Protein AF-A0AAW7X230-F1 (afdb_monomer_lite)

Foldseek 3Di:
DPDDPLLLLLVVLVVCAPVADDLVRSVVVCPVVVVDDPDPCPPVVNVVVSVVSNPVQWAADDPDPPRGTHGDVVSNVVSVVVVVVVVVVVVVVVVVVVVVVVVVVVVVVVVVVVVVVVCVVPPPPPPDVVNVVVVCVVPPDPDPPPPPPDVVVVVVVVVVVVVVVVVVVVVVVVVVVVVVVVVVVVPPPPPDDDDD

Sequence (196 aa):
MKKSIYIKILEFGEQCGIDGASYDSLIEWLESEEVINDKENVELVVKNRITSIFYECFEKTTGSEHNTRLLKPEYFYRLIEFRELEESRKASSDANRKSNIAILVSVVAIVATLIISFIQLNSSISIQRSQLESIIKSNSPPLVQKVTVENSQIAEIKTAINESAKSVSDQIKSTEVNVVKSLNKSIQPNAKASAD

Structure (mmCIF, N/CA/C/O backbone):
data_AF-A0AAW7X230-F1
#
_entry.id   AF-A0AAW7X230-F1
#
loop_
_atom_site.group_PDB
_atom_site.id
_atom_site.type_symbol
_atom_site.label_atom_id
_atom_site.label_alt_id
_atom_site.label_comp_id
_atom_site.label_asym_id
_atom_site.label_entity_id
_atom_site.label_seq_id
_atom_site.pdbx_PDB_ins_code
_atom_site.Cartn_x
_atom_site.Cartn_y
_atom_site.Cartn_z
_atom_site.occupancy
_atom_site.B_iso_or_equiv
_atom_site.auth_seq_id
_atom_site.auth_comp_id
_atom_site.auth_asym_id
_atom_site.auth_atom_id
_atom_site.pdbx_PDB_model_num
ATOM 1 N N . MET A 1 1 ? -1.470 -9.302 -2.786 1.00 49.03 1 MET A N 1
ATOM 2 C CA . MET A 1 1 ? -2.040 -9.148 -4.144 1.00 49.03 1 MET A CA 1
ATOM 3 C C . MET A 1 1 ? -0.868 -9.258 -5.110 1.00 49.03 1 MET A C 1
ATOM 5 O O . MET A 1 1 ? 0.118 -8.575 -4.871 1.00 49.03 1 MET A O 1
ATOM 9 N N . LYS A 1 2 ? -0.876 -10.159 -6.104 1.00 61.03 2 LYS A N 1
ATOM 10 C CA . LYS A 1 2 ? 0.230 -10.201 -7.081 1.00 61.03 2 LYS A CA 1
ATOM 11 C C . LYS A 1 2 ? 0.158 -8.920 -7.918 1.00 61.03 2 LYS A C 1
ATOM 13 O O . LYS A 1 2 ? -0.885 -8.664 -8.519 1.00 61.03 2 LYS A O 1
ATOM 18 N N . LYS A 1 3 ? 1.212 -8.097 -7.898 1.00 72.75 3 LYS A N 1
ATOM 19 C CA . LYS A 1 3 ? 1.278 -6.880 -8.720 1.00 72.75 3 LYS A CA 1
ATOM 20 C C . LYS A 1 3 ? 1.240 -7.281 -10.194 1.00 72.75 3 LYS A C 1
ATOM 22 O O . LYS A 1 3 ? 1.835 -8.286 -10.577 1.00 72.75 3 LYS A O 1
ATOM 27 N N . SER A 1 4 ? 0.497 -6.536 -11.009 1.00 86.81 4 SER A N 1
ATOM 28 C CA . SER A 1 4 ? 0.446 -6.816 -12.445 1.00 86.81 4 SER A CA 1
ATOM 29 C C . SER A 1 4 ? 1.794 -6.487 -13.094 1.00 86.81 4 SER A C 1
ATOM 31 O O . SER A 1 4 ? 2.481 -5.563 -12.660 1.00 86.81 4 SER A O 1
ATOM 33 N N . ILE A 1 5 ? 2.149 -7.216 -14.156 1.00 88.31 5 ILE A N 1
ATOM 34 C CA . ILE A 1 5 ? 3.381 -6.984 -14.934 1.00 88.31 5 ILE A CA 1
ATOM 35 C C . ILE A 1 5 ? 3.462 -5.526 -15.407 1.00 88.31 5 ILE A C 1
ATOM 37 O O . ILE A 1 5 ? 4.525 -4.924 -15.366 1.00 88.31 5 ILE A O 1
ATOM 41 N N . TYR A 1 6 ? 2.324 -4.931 -15.777 1.00 92.19 6 TYR A N 1
ATOM 42 C CA . TYR A 1 6 ? 2.242 -3.521 -16.157 1.00 92.19 6 TYR A CA 1
ATOM 43 C C . TYR A 1 6 ? 2.764 -2.592 -15.052 1.00 92.19 6 TYR A C 1
ATOM 45 O O . TYR A 1 6 ? 3.640 -1.779 -15.312 1.00 92.19 6 TYR A O 1
ATOM 53 N N . ILE A 1 7 ? 2.295 -2.752 -13.809 1.00 94.19 7 ILE A N 1
ATOM 54 C CA . ILE A 1 7 ? 2.755 -1.923 -12.683 1.00 94.19 7 ILE A CA 1
ATOM 55 C C . ILE A 1 7 ? 4.241 -2.152 -12.399 1.00 94.19 7 ILE A C 1
ATOM 57 O O . ILE A 1 7 ? 4.960 -1.192 -12.154 1.00 94.19 7 ILE A O 1
ATOM 61 N N . LYS A 1 8 ? 4.721 -3.396 -12.500 1.00 93.19 8 LYS A N 1
ATOM 62 C CA . LYS A 1 8 ? 6.145 -3.720 -12.336 1.00 93.19 8 LYS A CA 1
ATOM 63 C C . LYS A 1 8 ? 7.029 -3.014 -13.371 1.00 93.19 8 LYS A C 1
ATOM 65 O O . LYS A 1 8 ? 8.055 -2.458 -13.006 1.00 93.19 8 LYS A O 1
ATOM 70 N N . ILE A 1 9 ? 6.603 -2.961 -14.633 1.00 94.00 9 ILE A N 1
ATOM 71 C CA . ILE A 1 9 ? 7.314 -2.227 -15.693 1.00 94.00 9 ILE A CA 1
ATOM 72 C C . ILE A 1 9 ? 7.383 -0.721 -15.382 1.00 94.00 9 ILE A C 1
ATOM 74 O O . ILE A 1 9 ? 8.402 -0.084 -15.642 1.00 94.00 9 ILE A O 1
ATOM 78 N N . LEU A 1 10 ? 6.321 -0.147 -14.807 1.00 95.19 10 LEU A N 1
ATOM 79 C CA . LEU A 1 10 ? 6.321 1.258 -14.388 1.00 95.19 10 LEU A CA 1
ATOM 80 C C . LEU A 1 10 ? 7.243 1.513 -13.189 1.00 95.19 10 LEU A C 1
ATOM 82 O O . LEU A 1 10 ? 7.959 2.509 -13.186 1.00 95.19 10 LEU A O 1
ATOM 86 N N . GLU A 1 11 ? 7.256 0.611 -12.201 1.00 95.19 11 GLU A N 1
ATOM 87 C CA . GLU A 1 11 ? 8.175 0.674 -11.053 1.00 95.19 11 GLU A CA 1
ATOM 88 C C . GLU A 1 11 ? 9.639 0.635 -11.509 1.00 95.19 11 GLU A C 1
ATOM 90 O O . GLU A 1 11 ? 10.451 1.416 -11.020 1.00 95.19 11 GLU A O 1
ATOM 95 N N . PHE A 1 12 ? 9.967 -0.210 -12.490 1.00 95.12 12 PHE A N 1
ATOM 96 C CA . PHE A 1 12 ? 11.296 -0.228 -13.098 1.00 95.12 12 PHE A CA 1
ATOM 97 C C . PHE A 1 12 ? 11.643 1.108 -13.766 1.00 95.12 12 PHE A C 1
ATOM 99 O O . PHE A 1 12 ? 12.710 1.666 -13.528 1.00 95.12 12 PHE A O 1
ATOM 106 N N . GLY A 1 13 ? 10.721 1.665 -14.559 1.00 93.81 13 GLY A N 1
ATOM 107 C CA . GLY A 1 13 ? 10.932 2.959 -15.210 1.00 93.81 13 GLY A CA 1
ATOM 108 C C . GLY A 1 13 ? 11.167 4.108 -14.227 1.00 93.81 13 GLY A C 1
ATOM 109 O O . GLY A 1 13 ? 11.994 4.975 -14.492 1.00 93.81 13 GLY A O 1
ATOM 110 N N . GLU A 1 14 ? 10.486 4.096 -13.079 1.00 94.75 14 GLU A N 1
ATOM 111 C CA . GLU A 1 14 ? 10.733 5.041 -11.985 1.00 94.75 14 GLU A CA 1
ATOM 112 C C . GLU A 1 14 ? 12.125 4.848 -11.360 1.00 94.75 14 GLU A C 1
ATOM 114 O O . GLU A 1 14 ? 12.811 5.838 -11.114 1.00 94.75 14 GLU A O 1
ATOM 119 N N . GLN A 1 15 ? 12.565 3.602 -11.141 1.00 94.69 15 GLN A N 1
ATOM 120 C CA . GLN A 1 15 ? 13.896 3.303 -10.591 1.00 94.69 15 GLN A CA 1
ATOM 121 C C . GLN A 1 15 ? 15.031 3.779 -11.504 1.00 94.69 15 GLN A C 1
ATOM 123 O O . GLN A 1 15 ? 16.044 4.268 -11.010 1.00 94.69 15 GLN A O 1
ATOM 128 N N . CYS A 1 16 ? 14.856 3.667 -12.823 1.00 91.69 16 CYS A N 1
ATOM 129 C CA . CYS A 1 16 ? 15.830 4.149 -13.804 1.00 91.69 16 CYS A CA 1
ATOM 130 C C . CYS A 1 16 ? 15.883 5.683 -13.906 1.00 91.69 16 CYS A C 1
ATOM 132 O O . CYS A 1 16 ? 16.889 6.236 -14.347 1.00 91.69 16 CYS A O 1
ATOM 134 N N . GLY A 1 17 ? 14.810 6.386 -13.531 1.00 89.31 17 GLY A N 1
ATOM 135 C CA . GLY A 1 17 ? 14.767 7.847 -13.519 1.00 89.31 17 GLY A CA 1
ATOM 136 C C . GLY A 1 17 ? 15.170 8.488 -14.855 1.00 89.31 17 GLY A C 1
ATOM 137 O O . GLY A 1 17 ? 14.612 8.177 -15.907 1.00 89.31 17 GLY A O 1
ATOM 138 N N . ILE A 1 18 ? 16.131 9.417 -14.798 1.00 88.00 18 ILE A N 1
ATOM 139 C CA . ILE A 1 18 ? 16.603 10.218 -15.945 1.00 88.00 18 ILE A CA 1
ATOM 140 C C . ILE A 1 18 ? 17.632 9.453 -16.796 1.00 88.00 18 ILE A C 1
ATOM 142 O O . ILE A 1 18 ? 17.834 9.790 -17.962 1.00 88.00 18 ILE A O 1
ATOM 146 N N . ASP A 1 19 ? 18.249 8.404 -16.252 1.00 88.06 19 ASP A N 1
ATOM 147 C CA . ASP A 1 19 ? 19.224 7.586 -16.985 1.00 88.06 19 ASP A CA 1
ATOM 148 C C . ASP A 1 19 ? 18.534 6.746 -18.075 1.00 88.06 19 ASP A C 1
ATOM 150 O O . ASP A 1 19 ? 19.114 6.418 -19.116 1.00 88.06 19 ASP A O 1
ATOM 154 N N . GLY A 1 20 ? 17.243 6.476 -17.869 1.00 88.69 20 GLY A N 1
ATOM 155 C CA . GLY A 1 20 ? 16.401 5.730 -18.785 1.00 88.69 20 GLY A CA 1
ATOM 156 C C . GLY A 1 20 ? 16.651 4.230 -18.748 1.00 88.69 20 GLY A C 1
ATOM 157 O O . GLY A 1 20 ? 17.524 3.711 -18.061 1.00 88.69 20 GLY A O 1
ATOM 158 N N . ALA A 1 21 ? 15.817 3.520 -19.492 1.00 91.38 21 ALA A N 1
ATOM 159 C CA . ALA A 1 21 ? 15.762 2.073 -19.506 1.00 91.38 21 ALA A CA 1
ATOM 160 C C . ALA A 1 21 ? 15.970 1.539 -20.921 1.00 91.38 21 ALA A C 1
ATOM 162 O O . ALA A 1 21 ? 15.472 2.106 -21.900 1.00 91.38 21 ALA A O 1
ATOM 163 N N . SER A 1 22 ? 16.665 0.410 -21.025 1.00 92.38 22 SER A N 1
ATOM 164 C CA . SER A 1 22 ? 16.637 -0.431 -22.219 1.00 92.38 22 SER A CA 1
ATOM 165 C C . SER A 1 22 ? 15.640 -1.577 -22.018 1.00 92.38 22 SER A C 1
ATOM 167 O O . SER A 1 22 ? 15.289 -1.920 -20.887 1.00 92.38 22 SER A O 1
ATOM 169 N N . TYR A 1 23 ? 15.170 -2.165 -23.119 1.00 91.25 23 TYR A N 1
ATOM 170 C CA . TYR A 1 23 ? 14.295 -3.334 -23.040 1.00 91.25 23 TYR A CA 1
ATOM 171 C C . TYR A 1 23 ? 15.011 -4.523 -22.386 1.00 91.25 23 TYR A C 1
ATOM 173 O O . TYR A 1 23 ? 14.414 -5.216 -21.570 1.00 91.25 23 TYR A O 1
ATOM 181 N N . ASP A 1 24 ? 16.291 -4.719 -22.698 1.00 90.38 24 ASP A N 1
ATOM 182 C CA . ASP A 1 24 ? 17.080 -5.831 -22.166 1.00 90.38 24 ASP A CA 1
ATOM 183 C C . ASP A 1 24 ? 17.262 -5.688 -20.649 1.00 90.38 24 ASP A C 1
ATOM 185 O O . ASP A 1 24 ? 16.984 -6.623 -19.905 1.00 90.38 24 ASP A O 1
ATOM 189 N N . SER A 1 25 ? 17.561 -4.473 -20.174 1.00 92.25 25 SER A N 1
ATOM 190 C CA . SER A 1 25 ? 17.647 -4.171 -18.738 1.00 92.25 25 SER A CA 1
ATOM 191 C C . SER A 1 25 ? 16.322 -4.405 -18.001 1.00 92.25 25 SER A C 1
ATOM 193 O O . SER A 1 25 ? 16.327 -4.833 -16.850 1.00 92.25 25 SER A O 1
ATOM 195 N N . LEU A 1 26 ? 15.177 -4.140 -18.646 1.00 92.44 26 LEU A N 1
ATOM 196 C CA . LEU A 1 26 ? 13.864 -4.451 -18.071 1.00 92.44 26 LEU A CA 1
ATOM 197 C C . LEU A 1 26 ? 13.667 -5.963 -17.920 1.00 92.44 26 LEU A C 1
ATOM 199 O O . LEU A 1 26 ? 13.107 -6.402 -16.917 1.00 92.44 26 LEU A O 1
ATOM 203 N N . ILE A 1 27 ? 14.069 -6.753 -18.916 1.00 91.25 27 ILE A N 1
ATOM 204 C CA . ILE A 1 27 ? 13.928 -8.212 -18.868 1.00 91.25 27 ILE A CA 1
ATOM 205 C C . ILE A 1 27 ? 14.804 -8.797 -17.763 1.00 91.25 27 ILE A C 1
ATOM 207 O O . ILE A 1 27 ? 14.275 -9.521 -16.923 1.00 91.25 27 ILE A O 1
ATOM 211 N N . GLU A 1 28 ? 16.074 -8.396 -17.691 1.00 90.56 28 GLU A N 1
ATOM 212 C CA . GLU A 1 28 ? 16.988 -8.799 -16.613 1.00 90.56 28 GLU A CA 1
ATOM 213 C C . GLU A 1 28 ? 16.410 -8.463 -15.227 1.00 90.56 28 GLU A C 1
ATOM 215 O O . GLU A 1 28 ? 16.418 -9.286 -14.309 1.00 90.56 28 GLU A O 1
ATOM 220 N N . TRP A 1 29 ? 15.833 -7.266 -15.076 1.00 92.44 29 TRP A N 1
ATOM 221 C CA . TRP A 1 29 ? 15.186 -6.863 -13.830 1.00 92.44 29 TRP A CA 1
ATOM 222 C C . TRP A 1 29 ? 13.952 -7.717 -13.502 1.00 92.44 29 TRP A C 1
ATOM 224 O O . TRP A 1 29 ? 13.814 -8.192 -12.374 1.00 92.44 29 TRP A O 1
ATOM 234 N N . LEU A 1 30 ? 13.068 -7.965 -14.475 1.00 90.56 30 LEU A N 1
ATOM 235 C CA . LEU A 1 30 ? 11.868 -8.790 -14.282 1.00 90.56 30 LEU A CA 1
ATOM 236 C C . LEU A 1 30 ? 12.196 -10.253 -13.939 1.00 90.56 30 LEU A C 1
ATOM 238 O O . LEU A 1 30 ? 11.422 -10.887 -13.215 1.00 90.56 30 LEU A O 1
ATOM 242 N N . GLU A 1 31 ? 13.311 -10.779 -14.444 1.00 88.44 31 GLU A N 1
ATOM 243 C CA . GLU A 1 31 ? 13.840 -12.100 -14.091 1.00 88.44 31 GLU A CA 1
ATOM 244 C C . GLU A 1 31 ? 14.367 -12.112 -12.650 1.00 88.44 31 GLU A C 1
ATOM 246 O O . GLU A 1 31 ? 13.992 -12.986 -11.868 1.00 88.44 31 GLU A O 1
ATOM 251 N N . SER A 1 32 ? 15.150 -11.099 -12.254 1.00 89.25 32 SER A N 1
ATOM 252 C CA . SER A 1 32 ? 15.676 -10.984 -10.882 1.00 89.25 32 SER A CA 1
ATOM 253 C C . SER A 1 32 ? 14.595 -10.812 -9.807 1.00 89.25 32 SER A C 1
ATOM 255 O O . SER A 1 32 ? 14.755 -11.281 -8.683 1.00 89.25 32 SER A O 1
ATOM 257 N N . GLU A 1 33 ? 13.472 -10.182 -10.151 1.00 87.62 33 GLU A N 1
ATOM 258 C CA . GLU A 1 33 ? 12.311 -10.012 -9.269 1.00 87.62 33 GLU A CA 1
ATOM 259 C C . GLU A 1 33 ? 11.393 -11.252 -9.242 1.00 87.62 33 GLU A C 1
ATOM 261 O O . GLU A 1 33 ? 10.302 -11.200 -8.666 1.00 87.62 33 GLU A O 1
ATOM 266 N N . GLU A 1 34 ? 11.789 -12.347 -9.906 1.00 84.62 34 GLU A N 1
ATOM 267 C CA . GLU A 1 34 ? 11.004 -13.578 -10.081 1.00 84.62 34 GLU A CA 1
ATOM 268 C C . GLU A 1 34 ? 9.592 -13.315 -10.658 1.00 84.62 34 GLU A C 1
ATOM 270 O O . GLU A 1 34 ? 8.645 -14.085 -10.460 1.00 84.62 34 GLU A O 1
ATOM 275 N N . VAL A 1 35 ? 9.416 -12.199 -11.383 1.00 81.62 35 VAL A N 1
ATOM 276 C CA . VAL A 1 35 ? 8.140 -11.836 -12.028 1.00 81.62 35 VAL A CA 1
ATOM 277 C C . VAL A 1 35 ? 7.921 -12.710 -13.255 1.00 81.62 35 VAL A C 1
ATOM 279 O O . VAL A 1 35 ? 6.792 -13.119 -13.546 1.00 81.62 35 VAL A O 1
ATOM 282 N N . ILE A 1 36 ? 9.011 -13.005 -13.958 1.00 79.25 36 ILE A N 1
ATOM 283 C CA . ILE A 1 36 ? 9.067 -13.940 -15.070 1.00 79.25 36 ILE A CA 1
ATOM 284 C C . ILE A 1 36 ? 9.928 -15.110 -14.600 1.00 79.25 36 ILE A C 1
ATOM 286 O O . ILE A 1 36 ? 11.084 -14.925 -14.245 1.00 79.25 36 ILE A O 1
ATOM 290 N N . ASN A 1 37 ? 9.353 -16.312 -14.551 1.00 68.31 37 ASN A N 1
ATOM 291 C CA . ASN A 1 37 ? 10.121 -17.510 -14.223 1.00 68.31 37 ASN A CA 1
ATOM 292 C C . ASN A 1 37 ? 10.848 -18.002 -15.472 1.00 68.31 37 ASN A C 1
ATOM 294 O O . ASN A 1 37 ? 10.211 -18.153 -16.518 1.00 68.31 37 ASN A O 1
ATOM 298 N N . ASP A 1 38 ? 12.136 -18.298 -15.302 1.00 56.56 38 ASP A N 1
ATOM 299 C CA . ASP A 1 38 ? 13.102 -18.804 -16.280 1.00 56.56 38 ASP A CA 1
ATOM 300 C C . ASP A 1 38 ? 12.723 -20.202 -16.799 1.00 56.56 38 ASP A C 1
ATOM 302 O O . ASP A 1 38 ? 13.330 -21.236 -16.521 1.00 56.56 38 ASP A O 1
ATOM 306 N N . LYS A 1 39 ? 11.600 -20.264 -17.507 1.00 54.84 39 LYS A N 1
ATOM 307 C CA . LYS A 1 39 ? 11.312 -21.348 -18.425 1.00 54.84 39 LYS A CA 1
ATOM 308 C C . LYS A 1 39 ? 11.637 -20.791 -19.79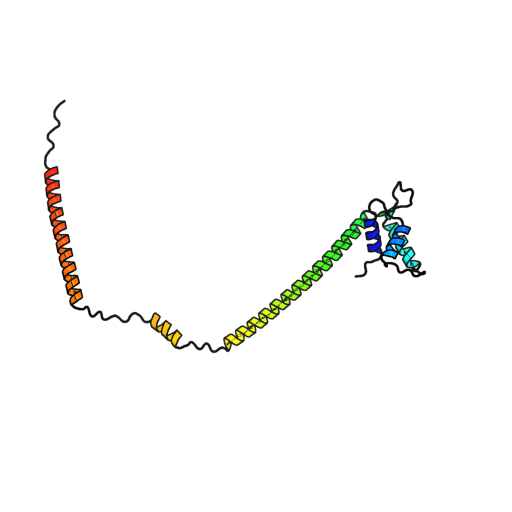0 1.00 54.84 39 LYS A C 1
ATOM 310 O O . LYS A 1 39 ? 11.051 -19.792 -20.189 1.00 54.84 39 LYS A O 1
ATOM 315 N N . GLU A 1 40 ? 12.457 -21.522 -20.530 1.00 54.22 40 GLU A N 1
ATOM 316 C CA . GLU A 1 40 ? 12.710 -21.456 -21.981 1.00 54.22 40 GLU A CA 1
ATOM 317 C C . GLU A 1 40 ? 11.467 -21.160 -22.863 1.00 54.22 40 GLU A C 1
ATOM 319 O O . GLU A 1 40 ? 11.588 -20.857 -24.044 1.00 54.22 40 GLU A O 1
ATOM 324 N N . ASN A 1 41 ? 10.262 -21.208 -22.284 1.00 53.31 41 ASN A N 1
ATOM 325 C CA . ASN A 1 41 ? 8.995 -20.733 -22.814 1.00 53.31 41 ASN A CA 1
ATOM 326 C C . ASN A 1 41 ? 8.379 -19.627 -21.933 1.00 53.31 41 ASN A C 1
ATOM 328 O O . ASN A 1 41 ? 7.275 -19.801 -21.404 1.00 53.31 41 ASN A O 1
ATOM 332 N N . VAL A 1 42 ? 9.021 -18.461 -21.802 1.00 61.44 42 VAL A N 1
ATOM 333 C CA . VAL A 1 42 ? 8.236 -17.230 -21.629 1.00 61.44 42 VAL A CA 1
ATOM 334 C C . VAL A 1 42 ? 7.416 -17.137 -22.902 1.00 61.44 42 VAL A C 1
ATOM 336 O O . VAL A 1 42 ? 7.935 -16.770 -23.955 1.00 61.44 42 VAL A O 1
ATOM 339 N N . GLU A 1 43 ? 6.177 -17.622 -22.815 1.00 67.62 43 GLU A N 1
ATOM 340 C CA . GLU A 1 43 ? 5.257 -17.777 -23.932 1.00 67.62 43 GLU A CA 1
ATOM 341 C C . GLU A 1 43 ? 5.366 -16.533 -24.816 1.00 67.62 43 GLU A C 1
ATOM 343 O O . GLU A 1 43 ? 5.330 -15.413 -24.302 1.00 67.62 43 GLU A O 1
ATOM 348 N N . LEU A 1 44 ? 5.557 -16.708 -26.127 1.00 76.38 44 LEU A N 1
ATOM 349 C CA . LEU A 1 44 ? 5.781 -15.609 -27.078 1.00 76.38 44 LEU A CA 1
ATOM 350 C C . LEU A 1 44 ? 4.786 -14.448 -26.865 1.00 76.38 44 LEU A C 1
ATOM 352 O O . LEU A 1 44 ? 5.127 -13.280 -27.020 1.00 76.38 44 LEU A O 1
ATOM 356 N N . VAL A 1 45 ? 3.571 -14.783 -26.426 1.00 74.88 45 VAL A N 1
ATOM 357 C CA . VAL A 1 45 ? 2.505 -13.871 -26.000 1.00 74.88 45 VAL A CA 1
ATOM 358 C C . VAL A 1 45 ? 2.921 -12.940 -24.851 1.00 74.88 45 VAL A C 1
ATOM 360 O O . VAL A 1 4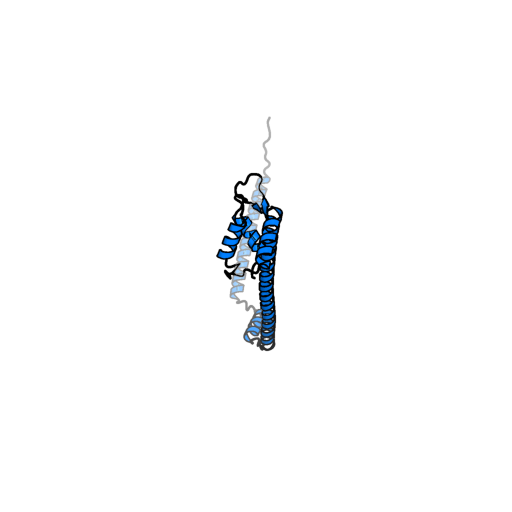5 ? 2.688 -11.735 -24.932 1.00 74.88 45 VAL A O 1
ATOM 363 N N . VAL A 1 46 ? 3.537 -13.459 -23.786 1.00 81.56 46 VAL A N 1
ATOM 364 C CA . VAL A 1 46 ? 4.013 -12.680 -22.631 1.00 81.56 46 VAL A CA 1
ATOM 365 C C . VAL A 1 46 ? 5.154 -11.761 -23.043 1.00 81.56 46 VAL A C 1
ATOM 367 O O . VAL A 1 46 ? 5.115 -10.575 -22.716 1.00 81.56 46 VAL A O 1
ATOM 370 N N . LYS A 1 47 ? 6.116 -12.267 -23.825 1.00 82.88 47 LYS A N 1
ATOM 371 C CA . LYS A 1 47 ? 7.223 -11.456 -24.346 1.00 82.88 47 LYS A CA 1
ATOM 372 C C . LYS A 1 47 ? 6.699 -10.311 -25.213 1.00 82.88 47 LYS A C 1
ATOM 374 O O . LYS A 1 47 ? 6.980 -9.156 -24.915 1.00 82.88 47 LYS A O 1
ATOM 379 N N . ASN A 1 48 ? 5.834 -10.608 -26.185 1.00 86.38 48 ASN A N 1
ATOM 380 C CA . ASN A 1 48 ? 5.200 -9.599 -27.038 1.00 86.38 48 ASN A CA 1
ATOM 381 C C . ASN A 1 48 ? 4.411 -8.567 -26.226 1.00 86.38 48 ASN A C 1
ATOM 383 O O . ASN A 1 48 ? 4.435 -7.378 -26.541 1.00 86.38 48 ASN A O 1
ATOM 387 N N . ARG A 1 49 ? 3.730 -9.000 -25.161 1.00 88.31 49 ARG A N 1
ATOM 388 C CA . ARG A 1 49 ? 2.995 -8.100 -24.273 1.00 88.31 49 ARG A CA 1
ATOM 389 C C . ARG A 1 49 ? 3.929 -7.169 -23.502 1.00 88.31 49 ARG A C 1
ATOM 391 O O . ARG A 1 49 ? 3.650 -5.977 -23.446 1.00 88.31 49 ARG A O 1
ATOM 398 N N . ILE A 1 50 ? 5.023 -7.679 -22.936 1.00 91.19 50 ILE A N 1
ATOM 399 C CA . ILE A 1 50 ? 6.024 -6.858 -22.236 1.00 91.19 50 ILE A CA 1
ATOM 400 C C . ILE A 1 50 ? 6.670 -5.877 -23.212 1.00 91.19 50 ILE A C 1
ATOM 402 O O . ILE A 1 50 ? 6.746 -4.691 -22.911 1.00 91.19 50 ILE A O 1
ATOM 406 N N . THR A 1 51 ? 7.056 -6.344 -24.403 1.00 91.44 51 THR A N 1
ATOM 407 C CA . THR A 1 51 ? 7.602 -5.502 -25.475 1.00 91.44 51 THR A CA 1
ATOM 408 C C . THR A 1 51 ? 6.640 -4.378 -25.853 1.00 91.44 51 THR A C 1
ATOM 410 O O . THR A 1 51 ? 7.039 -3.216 -25.904 1.00 91.44 51 THR A O 1
ATOM 413 N N . SER A 1 52 ? 5.362 -4.701 -26.070 1.00 92.38 52 SER A N 1
ATOM 414 C CA . SER A 1 52 ? 4.332 -3.712 -26.394 1.00 92.38 52 SER A CA 1
ATOM 415 C C . SER A 1 52 ? 4.183 -2.677 -25.282 1.00 92.38 52 SER A C 1
ATOM 417 O O . SER A 1 52 ? 4.222 -1.485 -25.565 1.00 92.38 52 SER A O 1
ATOM 419 N N . ILE A 1 53 ? 4.057 -3.118 -24.026 1.00 92.75 53 ILE A N 1
ATOM 420 C CA . ILE A 1 53 ? 3.905 -2.218 -22.875 1.00 92.75 53 ILE A CA 1
ATOM 421 C C . ILE A 1 53 ? 5.145 -1.333 -22.725 1.00 92.75 53 ILE A C 1
ATOM 423 O O . ILE A 1 53 ? 5.017 -0.133 -22.517 1.00 92.75 53 ILE A O 1
ATOM 427 N N . PHE A 1 54 ? 6.347 -1.892 -22.867 1.00 93.88 54 PHE A N 1
ATOM 428 C CA . PHE A 1 54 ? 7.583 -1.122 -22.774 1.00 93.88 54 PHE A CA 1
ATOM 429 C C . PHE A 1 54 ? 7.629 -0.008 -23.825 1.00 93.88 54 PHE A C 1
ATOM 431 O O . PHE A 1 54 ? 7.837 1.153 -23.491 1.00 93.88 54 PHE A O 1
ATOM 438 N N . TYR A 1 55 ? 7.371 -0.312 -25.095 1.00 92.94 55 TYR A N 1
ATOM 439 C CA . TYR A 1 55 ? 7.406 0.723 -26.131 1.00 92.94 55 TYR A CA 1
ATOM 440 C C . TYR A 1 55 ? 6.229 1.702 -26.076 1.00 92.94 55 TYR A C 1
ATOM 442 O O . TYR A 1 55 ? 6.339 2.818 -26.584 1.00 92.94 55 TYR A O 1
ATOM 450 N N . GLU A 1 56 ? 5.124 1.318 -25.444 1.00 93.75 56 GLU A N 1
ATOM 451 C CA . GLU A 1 56 ? 4.002 2.210 -25.172 1.00 93.75 56 GLU A CA 1
ATOM 452 C C . GLU A 1 56 ? 4.334 3.206 -24.046 1.00 93.75 56 GLU A C 1
ATOM 454 O O . GLU A 1 56 ? 4.110 4.413 -24.202 1.00 93.75 56 GLU A O 1
ATOM 459 N N . CYS A 1 57 ? 4.909 2.710 -22.946 1.00 93.38 57 CYS A N 1
ATOM 460 C CA . CYS A 1 57 ? 5.216 3.474 -21.737 1.00 93.38 57 CYS A CA 1
ATOM 461 C C . CYS A 1 57 ? 6.487 4.325 -21.854 1.00 93.38 57 CYS A C 1
ATOM 463 O O . CYS A 1 57 ? 6.579 5.361 -21.197 1.00 93.38 57 CYS A O 1
ATOM 465 N N . PHE A 1 58 ? 7.463 3.904 -22.665 1.00 93.69 58 PHE A N 1
ATOM 466 C CA . PHE A 1 58 ? 8.777 4.540 -22.738 1.00 93.69 58 PHE A CA 1
ATOM 467 C C . PHE A 1 58 ? 9.017 5.246 -24.078 1.00 93.69 58 PHE A C 1
ATOM 469 O O . PHE A 1 58 ? 8.888 4.668 -25.163 1.00 93.69 58 PHE A O 1
ATOM 476 N N . GLU A 1 59 ? 9.430 6.507 -24.008 1.00 91.69 59 GLU A N 1
ATOM 477 C CA . GLU A 1 59 ? 9.740 7.346 -25.159 1.00 91.69 59 GLU A CA 1
ATOM 478 C C . GLU A 1 59 ? 11.242 7.401 -25.433 1.00 91.69 59 GLU A C 1
ATOM 480 O O . GLU A 1 59 ? 12.073 7.401 -24.524 1.00 91.69 59 GLU A O 1
ATOM 485 N N . LYS A 1 60 ? 11.604 7.422 -26.717 1.00 87.94 60 LYS A N 1
ATOM 486 C CA . LYS A 1 60 ? 13.003 7.516 -27.126 1.00 87.94 60 LYS A CA 1
ATOM 487 C C . LYS A 1 60 ? 13.517 8.924 -26.844 1.00 87.94 60 LYS A C 1
ATOM 489 O O . LYS A 1 60 ? 12.932 9.895 -27.310 1.00 87.94 60 LYS A O 1
ATOM 494 N N . THR A 1 61 ? 14.639 9.031 -26.146 1.00 80.31 61 THR A N 1
ATOM 495 C CA . THR A 1 61 ? 15.289 10.322 -25.923 1.00 80.31 61 THR A CA 1
ATOM 496 C C . THR A 1 61 ? 16.053 10.773 -27.158 1.00 80.31 61 THR A C 1
ATOM 498 O O . THR A 1 61 ? 16.830 10.025 -27.759 1.00 80.31 61 THR A O 1
ATOM 501 N N . THR A 1 62 ? 15.847 12.028 -27.549 1.00 67.12 62 THR A N 1
ATOM 502 C CA . THR A 1 62 ? 16.680 12.711 -28.541 1.00 67.12 62 THR A CA 1
ATOM 503 C C . THR A 1 62 ? 18.074 12.916 -27.955 1.00 67.12 62 THR A C 1
ATOM 505 O O . THR A 1 62 ? 18.274 13.820 -27.152 1.00 67.12 62 THR A O 1
ATOM 508 N N . GLY A 1 63 ? 19.022 12.051 -28.326 1.00 64.56 63 GLY A N 1
ATOM 509 C CA . GLY A 1 63 ? 20.430 12.150 -27.916 1.00 64.56 63 GLY A CA 1
ATOM 510 C C . GLY A 1 63 ? 21.028 10.890 -27.285 1.00 64.56 63 GLY A C 1
ATOM 511 O O . GLY A 1 63 ? 22.222 10.876 -27.020 1.00 64.56 63 GLY A O 1
ATOM 512 N N . SER A 1 64 ? 20.246 9.829 -27.061 1.00 61.88 64 SER A N 1
ATOM 513 C CA . SER A 1 64 ? 20.790 8.561 -26.559 1.00 61.88 64 SER A CA 1
ATOM 514 C C . SER A 1 64 ? 21.466 7.755 -27.675 1.00 61.88 64 SER A C 1
ATOM 516 O O . SER A 1 64 ? 20.809 7.327 -28.628 1.00 61.88 64 SER A O 1
ATOM 518 N N . GLU A 1 65 ? 22.771 7.504 -27.529 1.00 59.81 65 GLU A N 1
ATOM 519 C CA . GLU A 1 65 ? 23.541 6.578 -28.378 1.00 59.81 65 GLU A CA 1
ATOM 520 C C . GLU A 1 65 ? 23.185 5.098 -28.114 1.00 59.81 65 GLU A C 1
ATOM 522 O O . GLU A 1 65 ? 23.418 4.244 -28.967 1.00 59.81 65 GLU A O 1
ATOM 527 N N . HIS A 1 66 ? 22.552 4.785 -26.975 1.00 64.12 66 HIS A N 1
ATOM 528 C CA . HIS A 1 66 ? 22.398 3.416 -26.457 1.00 64.12 66 HIS A CA 1
ATOM 529 C C . HIS A 1 66 ? 20.970 2.847 -26.502 1.00 64.12 66 HIS A C 1
ATOM 531 O O . HIS A 1 66 ? 20.661 1.896 -25.790 1.00 64.12 66 HIS A O 1
ATOM 537 N N . ASN A 1 67 ? 20.080 3.385 -27.345 1.00 76.56 67 ASN A N 1
ATOM 538 C CA . ASN A 1 67 ? 18.680 2.927 -27.445 1.00 76.56 67 ASN A CA 1
ATOM 539 C C . ASN A 1 67 ? 17.932 2.948 -26.090 1.00 76.56 67 ASN A C 1
ATOM 541 O O . ASN A 1 67 ? 16.959 2.215 -25.898 1.00 76.56 67 ASN A O 1
ATOM 545 N N . THR A 1 68 ? 18.377 3.794 -25.156 1.00 85.56 68 THR A N 1
ATOM 546 C CA . THR A 1 68 ? 17.685 4.028 -23.888 1.00 85.56 68 THR A CA 1
ATOM 547 C C . THR A 1 68 ? 16.446 4.882 -24.112 1.00 85.56 68 THR A C 1
ATOM 549 O O . THR A 1 68 ? 16.381 5.738 -25.001 1.00 85.56 68 THR A O 1
ATOM 552 N N . ARG A 1 69 ? 15.419 4.601 -23.315 1.00 91.50 69 ARG A N 1
ATOM 553 C CA . ARG A 1 69 ? 14.120 5.260 -23.376 1.00 91.50 69 ARG A CA 1
ATOM 554 C C . ARG A 1 69 ? 13.721 5.728 -21.989 1.00 91.50 69 ARG A C 1
ATOM 556 O O . ARG A 1 69 ? 13.969 5.028 -21.011 1.00 91.50 69 ARG A O 1
ATOM 563 N N . LEU A 1 70 ? 13.095 6.893 -21.904 1.00 92.62 70 LEU A N 1
ATOM 564 C CA . LEU A 1 70 ? 12.586 7.419 -20.641 1.00 92.62 70 LEU A CA 1
ATOM 565 C C . LEU A 1 70 ? 11.136 7.031 -20.451 1.00 92.62 70 LEU A C 1
ATOM 567 O O . LEU A 1 70 ? 10.365 6.986 -21.409 1.00 92.62 70 LEU A O 1
ATOM 571 N N . LEU A 1 71 ? 10.768 6.774 -19.201 1.00 94.19 71 LEU A N 1
ATOM 572 C CA . LEU A 1 71 ? 9.373 6.602 -18.844 1.00 94.19 71 LEU A CA 1
ATOM 573 C C . LEU A 1 71 ? 8.631 7.908 -19.137 1.00 94.19 71 LEU A C 1
ATOM 575 O O . LEU A 1 71 ? 9.027 8.978 -18.673 1.00 94.19 71 LEU A O 1
ATOM 579 N N . LYS A 1 72 ? 7.550 7.824 -19.908 1.00 94.50 72 LYS A N 1
ATOM 580 C CA . LYS A 1 72 ? 6.734 8.998 -20.207 1.00 94.50 72 LYS A CA 1
ATOM 581 C C . LYS A 1 72 ? 6.050 9.521 -18.931 1.00 94.50 72 LYS A C 1
ATOM 583 O O . LYS A 1 72 ? 5.576 8.706 -18.127 1.00 94.50 72 LYS A O 1
ATOM 588 N N . PRO A 1 73 ? 5.922 10.848 -18.751 1.00 93.38 73 PRO A N 1
ATOM 589 C CA . PRO A 1 73 ? 5.315 11.432 -17.553 1.00 93.38 73 PRO A CA 1
ATOM 590 C C . PRO A 1 73 ? 3.896 10.928 -17.256 1.00 93.38 73 PRO A C 1
ATOM 592 O O . PRO A 1 73 ? 3.545 10.719 -16.098 1.00 93.38 73 PRO A O 1
ATOM 595 N N . GLU A 1 74 ? 3.077 10.664 -18.278 1.00 94.88 74 GLU A N 1
ATOM 596 C CA . GLU A 1 74 ? 1.705 10.167 -18.102 1.00 94.88 74 GLU A CA 1
ATOM 597 C C . GLU A 1 74 ? 1.679 8.824 -17.366 1.00 94.88 74 GLU A C 1
ATOM 599 O O . GLU A 1 74 ? 0.801 8.563 -16.542 1.00 94.88 74 GLU A O 1
ATOM 604 N N . TYR A 1 75 ? 2.660 7.967 -17.640 1.00 94.44 75 TYR A N 1
ATOM 605 C CA . TYR A 1 75 ? 2.770 6.654 -17.020 1.00 94.44 75 TYR A CA 1
ATOM 606 C C . TYR A 1 75 ? 3.345 6.724 -15.608 1.00 94.44 75 TYR A C 1
ATOM 608 O O . TYR A 1 75 ? 2.974 5.911 -14.762 1.00 94.44 75 TYR A O 1
ATOM 616 N N . PHE A 1 76 ? 4.169 7.731 -15.325 1.00 93.56 76 PHE A N 1
ATOM 617 C CA . PHE A 1 76 ? 4.576 8.053 -13.963 1.00 93.56 76 PHE A CA 1
ATOM 618 C C . PHE A 1 76 ? 3.371 8.480 -13.107 1.00 93.56 76 PHE A C 1
ATOM 620 O O . PHE A 1 76 ? 3.164 7.941 -12.020 1.00 93.56 76 PHE A O 1
ATOM 627 N N . TYR A 1 77 ? 2.495 9.349 -13.624 1.00 95.50 77 TYR A N 1
ATOM 628 C CA . TYR A 1 77 ? 1.258 9.712 -12.921 1.00 95.50 77 TYR A CA 1
ATOM 629 C C . TYR A 1 77 ? 0.311 8.523 -12.725 1.00 95.50 77 TYR A C 1
ATOM 631 O O . TYR A 1 77 ? -0.258 8.373 -11.647 1.00 95.50 77 TYR A O 1
ATOM 639 N N . ARG A 1 78 ? 0.193 7.621 -13.711 1.00 93.94 78 ARG A N 1
ATOM 640 C CA . ARG A 1 78 ? -0.578 6.374 -13.544 1.00 93.94 78 ARG A CA 1
ATOM 641 C C . ARG A 1 78 ? -0.023 5.477 -12.435 1.00 93.94 78 ARG A C 1
ATOM 643 O O . ARG A 1 78 ? -0.797 4.804 -11.755 1.00 93.94 78 ARG A O 1
ATOM 650 N N . LEU A 1 79 ? 1.299 5.431 -12.255 1.00 94.50 79 LEU A N 1
ATOM 651 C CA . LEU A 1 79 ? 1.915 4.681 -11.158 1.00 94.50 79 LEU A CA 1
ATOM 652 C C . LEU A 1 79 ? 1.552 5.292 -9.798 1.00 94.50 79 LEU A C 1
ATOM 654 O O . LEU A 1 79 ? 1.229 4.551 -8.868 1.00 94.50 79 LEU A O 1
ATOM 658 N N . ILE A 1 80 ? 1.564 6.623 -9.693 1.00 95.25 80 ILE A N 1
ATOM 659 C CA . ILE A 1 80 ? 1.138 7.339 -8.482 1.00 95.25 80 ILE A CA 1
ATOM 660 C C . ILE A 1 80 ? -0.334 7.047 -8.182 1.00 95.25 80 ILE A C 1
ATOM 662 O O . ILE A 1 80 ? -0.643 6.600 -7.082 1.00 95.25 80 ILE A O 1
ATOM 666 N N . GLU A 1 81 ? -1.221 7.196 -9.167 1.00 94.69 81 GLU A N 1
ATOM 667 C CA . GLU A 1 81 ? -2.654 6.914 -9.012 1.00 94.69 81 GLU A CA 1
ATOM 668 C C . GLU A 1 81 ? -2.897 5.475 -8.532 1.00 94.69 81 GLU A C 1
ATOM 670 O O . GLU A 1 81 ? -3.694 5.225 -7.626 1.00 94.69 81 GLU A O 1
ATOM 675 N N . PHE A 1 82 ? -2.164 4.503 -9.087 1.00 94.00 82 PHE A N 1
ATOM 676 C CA . PHE A 1 82 ? -2.247 3.120 -8.628 1.00 94.00 82 PHE A CA 1
ATOM 677 C C . PHE A 1 82 ? -1.862 2.973 -7.146 1.00 94.00 82 PHE A C 1
ATOM 679 O O . PHE A 1 82 ? -2.560 2.276 -6.404 1.00 94.00 82 PHE A O 1
ATOM 686 N N . ARG A 1 83 ? -0.778 3.626 -6.704 1.00 93.88 83 ARG A N 1
ATOM 687 C CA . ARG A 1 83 ? -0.330 3.604 -5.301 1.00 93.88 83 ARG A CA 1
ATOM 688 C C . ARG A 1 83 ? -1.345 4.268 -4.375 1.00 93.88 83 ARG A C 1
ATOM 690 O O . ARG A 1 83 ? -1.662 3.701 -3.333 1.00 93.88 83 ARG A O 1
ATOM 697 N N . GLU A 1 84 ? -1.913 5.400 -4.780 1.00 94.25 84 GLU A N 1
ATOM 698 C CA . GLU A 1 84 ? -2.965 6.096 -4.029 1.00 94.25 84 GLU A CA 1
ATOM 699 C C . GLU A 1 84 ? -4.226 5.236 -3.882 1.00 94.25 84 GLU A C 1
ATOM 701 O O . GLU A 1 84 ? -4.829 5.173 -2.807 1.00 94.25 84 GLU A O 1
ATOM 706 N N . LEU A 1 85 ? -4.619 4.516 -4.937 1.00 92.75 85 LEU A N 1
ATOM 707 C CA . LEU A 1 85 ? -5.741 3.580 -4.887 1.00 92.75 85 LEU A CA 1
ATOM 708 C C . LEU A 1 85 ? -5.452 2.380 -3.976 1.00 92.75 85 LEU A C 1
ATOM 710 O O . LEU A 1 85 ? -6.344 1.932 -3.250 1.00 92.75 85 LEU A O 1
ATOM 714 N N . GLU A 1 86 ? -4.233 1.840 -4.004 1.00 92.94 86 GLU A N 1
ATOM 715 C CA . GLU A 1 86 ? -3.822 0.748 -3.116 1.00 92.94 86 GLU A CA 1
ATOM 716 C C . GLU A 1 86 ? -3.827 1.195 -1.648 1.00 92.94 86 GLU A C 1
ATOM 718 O O . GLU A 1 86 ? -4.390 0.505 -0.790 1.00 92.94 86 GLU A O 1
ATOM 723 N N . GLU A 1 87 ? -3.291 2.381 -1.366 1.00 93.50 87 GLU A N 1
ATOM 724 C CA . GLU A 1 87 ? -3.309 2.983 -0.036 1.00 93.50 87 GLU A CA 1
ATOM 725 C C . GLU A 1 87 ? -4.739 3.260 0.436 1.00 93.50 87 GLU A C 1
ATOM 727 O O . GLU A 1 87 ? -5.111 2.864 1.542 1.00 93.50 87 GLU A O 1
ATOM 732 N N . SER A 1 88 ? -5.584 3.827 -0.425 1.00 92.75 88 SER A N 1
ATOM 733 C CA . SER A 1 88 ? -6.994 4.091 -0.122 1.00 92.75 88 SER A CA 1
ATOM 734 C C . SER A 1 88 ? -7.762 2.809 0.201 1.00 92.75 88 SER A C 1
ATOM 736 O O . SER A 1 88 ? -8.553 2.767 1.146 1.00 92.75 88 SER A O 1
ATOM 738 N N . ARG A 1 89 ? -7.508 1.720 -0.537 1.00 92.06 89 ARG A N 1
ATOM 739 C CA . ARG A 1 89 ? -8.104 0.404 -0.252 1.00 92.06 89 ARG A CA 1
ATOM 740 C C . ARG A 1 89 ? -7.641 -0.148 1.088 1.00 92.06 89 ARG A C 1
ATOM 742 O O . ARG A 1 89 ? -8.461 -0.674 1.841 1.00 92.06 89 ARG A O 1
ATOM 749 N N . LYS A 1 90 ? -6.351 -0.023 1.402 1.00 93.56 90 LYS A N 1
ATOM 750 C CA . LYS A 1 90 ? -5.801 -0.459 2.689 1.00 93.56 90 LYS A CA 1
ATOM 751 C C . LYS A 1 90 ? -6.389 0.354 3.842 1.00 93.56 90 LYS A C 1
ATOM 753 O O . LYS A 1 90 ? -6.876 -0.234 4.804 1.00 93.56 90 LYS A O 1
ATOM 758 N N . ALA A 1 91 ? -6.435 1.677 3.707 1.00 92.56 91 ALA A N 1
ATOM 759 C CA . ALA A 1 91 ? -7.040 2.576 4.681 1.00 92.56 91 ALA A CA 1
ATOM 760 C C . ALA A 1 91 ? -8.528 2.262 4.895 1.00 92.56 91 ALA A C 1
ATOM 762 O O . ALA A 1 91 ? -8.987 2.191 6.034 1.00 92.56 91 ALA A O 1
ATOM 763 N N . SER A 1 92 ? -9.272 1.992 3.818 1.00 92.56 92 SER A N 1
ATOM 764 C CA . SER A 1 92 ? -10.676 1.572 3.887 1.00 92.56 92 SER A CA 1
ATOM 765 C C . SER A 1 92 ? -10.843 0.227 4.606 1.00 92.56 92 SER A C 1
ATOM 767 O O . SER A 1 92 ? -11.689 0.096 5.491 1.00 92.56 92 SER A O 1
ATOM 769 N N . SER A 1 93 ? -9.999 -0.762 4.299 1.00 93.06 93 SER A N 1
ATOM 770 C CA . SER A 1 93 ? -9.997 -2.058 4.987 1.00 93.06 93 SER A CA 1
ATOM 771 C C . SER A 1 93 ? -9.704 -1.913 6.485 1.00 93.06 93 SER A C 1
ATOM 773 O O . SER A 1 93 ? -10.389 -2.513 7.318 1.00 93.06 93 SER A O 1
ATOM 775 N N . ASP A 1 94 ? -8.719 -1.092 6.849 1.00 93.81 94 ASP A N 1
ATOM 776 C CA . ASP A 1 94 ? -8.371 -0.831 8.246 1.00 93.81 94 ASP A CA 1
ATOM 777 C C . ASP A 1 94 ? -9.484 -0.074 8.980 1.00 93.81 94 ASP A C 1
ATOM 779 O O . ASP A 1 94 ? -9.796 -0.391 10.132 1.00 93.81 94 ASP A O 1
ATOM 783 N N . ALA A 1 95 ? -10.132 0.885 8.315 1.00 93.38 95 ALA A N 1
ATOM 784 C CA . ALA A 1 95 ? -11.293 1.587 8.849 1.00 93.38 95 ALA A CA 1
ATOM 785 C C . ALA A 1 95 ? -12.464 0.626 9.101 1.00 93.38 95 ALA A C 1
ATOM 787 O O . ALA A 1 95 ? -13.047 0.651 10.186 1.00 93.38 95 ALA A O 1
ATOM 788 N N . ASN A 1 96 ? -12.751 -0.282 8.165 1.00 93.81 96 ASN A N 1
ATOM 789 C CA . ASN A 1 96 ? -13.777 -1.312 8.337 1.00 93.81 96 ASN A CA 1
ATOM 790 C C . ASN A 1 96 ? -13.464 -2.234 9.518 1.00 93.81 96 ASN A C 1
ATOM 792 O O . ASN A 1 96 ? -14.341 -2.532 10.327 1.00 93.81 96 ASN A O 1
ATOM 796 N N . ARG A 1 97 ? -12.201 -2.644 9.681 1.00 93.56 97 ARG A N 1
ATOM 797 C CA . ARG A 1 97 ? -11.785 -3.453 10.832 1.00 93.56 97 ARG A CA 1
ATOM 798 C C . ARG A 1 97 ? -12.005 -2.713 12.153 1.00 93.56 97 ARG A C 1
ATOM 800 O O . ARG A 1 97 ? -12.542 -3.298 13.091 1.00 93.56 97 ARG A O 1
ATOM 807 N N . LYS A 1 98 ? -11.613 -1.438 12.231 1.00 94.56 98 LYS A N 1
ATOM 808 C CA . LYS A 1 98 ? -11.827 -0.601 13.424 1.00 94.56 98 LYS A CA 1
ATOM 809 C C . LYS A 1 98 ? -13.316 -0.411 13.718 1.00 94.56 98 LYS A C 1
ATOM 811 O O . LYS A 1 98 ? -13.718 -0.532 14.871 1.00 94.56 98 LYS A O 1
ATOM 816 N N . SER A 1 99 ? -14.123 -0.182 12.685 1.00 94.25 99 SER A N 1
ATOM 817 C CA . SER A 1 99 ? -15.579 -0.067 12.800 1.00 94.25 99 SER A CA 1
ATOM 818 C C . SER A 1 99 ? -16.202 -1.347 13.361 1.00 94.25 99 SER A C 1
ATOM 820 O O . SER A 1 99 ? -16.929 -1.293 14.349 1.00 94.25 99 SER A O 1
ATOM 822 N N . ASN A 1 100 ? -15.827 -2.516 12.836 1.00 94.38 100 ASN A N 1
ATOM 823 C CA . ASN A 1 100 ? -16.326 -3.801 13.329 1.00 94.38 100 ASN A CA 1
ATOM 824 C C . ASN A 1 100 ? -15.976 -4.047 14.804 1.00 94.38 100 ASN A C 1
ATOM 826 O O . ASN A 1 100 ? -16.806 -4.551 15.558 1.00 94.38 100 ASN A O 1
ATOM 830 N N . ILE A 1 101 ? -14.768 -3.669 15.235 1.00 96.00 101 ILE A N 1
ATOM 831 C CA . ILE A 1 101 ? -14.370 -3.762 16.648 1.00 96.00 101 ILE A CA 1
ATOM 832 C C . ILE A 1 101 ? -15.234 -2.835 17.508 1.00 96.00 101 ILE A C 1
ATOM 834 O O . ILE A 1 101 ? -15.724 -3.260 18.551 1.00 96.00 101 ILE A O 1
ATOM 838 N N . ALA A 1 102 ? -15.453 -1.594 17.070 1.00 95.88 102 ALA A N 1
ATOM 839 C CA . ALA A 1 102 ? -16.295 -0.648 17.793 1.00 95.88 102 ALA A CA 1
ATOM 840 C C . ALA A 1 102 ? -17.736 -1.166 17.934 1.00 95.88 102 ALA A C 1
ATOM 842 O O . ALA A 1 102 ? -18.278 -1.156 19.036 1.00 95.88 102 ALA A O 1
ATOM 843 N N . ILE A 1 103 ? -18.313 -1.705 16.853 1.00 94.81 103 ILE A N 1
ATOM 844 C CA . ILE A 1 103 ? -19.640 -2.335 16.867 1.00 94.81 103 ILE A CA 1
ATOM 845 C C . ILE A 1 103 ? -19.682 -3.477 17.890 1.00 94.81 103 ILE A C 1
ATOM 847 O O . ILE A 1 103 ? -20.605 -3.542 18.701 1.00 94.81 103 ILE A O 1
ATOM 851 N N . LEU A 1 104 ? -18.671 -4.352 17.903 1.00 96.50 104 LEU A N 1
ATOM 852 C CA . LEU A 1 104 ? -18.602 -5.466 18.849 1.00 96.50 104 LEU A CA 1
ATOM 853 C C . LEU A 1 104 ? -18.540 -4.981 20.306 1.00 96.50 104 LEU A C 1
ATOM 855 O O . LEU A 1 104 ? -19.258 -5.504 21.156 1.00 96.50 104 LEU 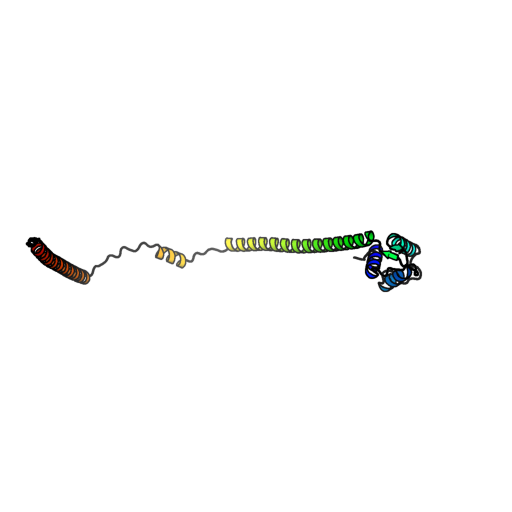A O 1
ATOM 859 N N . VAL A 1 105 ? -17.744 -3.947 20.590 1.00 96.62 105 VAL A N 1
ATOM 860 C CA . VAL A 1 105 ? -17.674 -3.329 21.923 1.00 96.62 105 VAL A CA 1
ATOM 861 C C . VAL A 1 105 ? -19.028 -2.744 22.332 1.00 96.62 105 VAL A C 1
ATOM 863 O O . VAL A 1 105 ? -19.466 -2.960 23.462 1.00 96.62 105 VAL A O 1
ATOM 866 N N . SER A 1 106 ? -19.729 -2.059 21.424 1.00 95.31 106 SER A N 1
ATOM 867 C CA . SER A 1 106 ? -21.064 -1.514 21.696 1.00 95.31 106 SER A CA 1
ATOM 868 C C . SER A 1 106 ? -22.085 -2.604 22.020 1.00 95.31 106 SER A C 1
ATOM 870 O O . SER A 1 106 ? -22.843 -2.464 22.978 1.00 95.31 106 SER A O 1
ATOM 872 N N . VAL A 1 107 ? -22.084 -3.712 21.273 1.00 96.38 107 VAL A N 1
ATOM 873 C CA . VAL A 1 107 ? -22.979 -4.848 21.541 1.00 96.38 107 VAL A CA 1
ATOM 874 C C . VAL A 1 107 ? -22.695 -5.452 22.918 1.00 96.38 107 VAL A C 1
ATOM 876 O O . VAL A 1 107 ? -23.623 -5.672 23.694 1.00 96.38 107 VAL A O 1
ATOM 879 N N . VAL A 1 108 ? -21.421 -5.666 23.259 1.00 96.81 108 VAL A N 1
ATOM 880 C CA . VAL A 1 108 ? -21.027 -6.199 24.573 1.00 96.81 108 VAL A CA 1
ATOM 881 C C . VAL A 1 108 ? -21.457 -5.265 25.706 1.00 96.81 108 VAL A C 1
ATOM 883 O O . VAL A 1 108 ? -21.971 -5.739 26.719 1.00 96.81 108 VAL A O 1
ATOM 886 N N . ALA A 1 109 ? -21.305 -3.949 25.534 1.00 97.00 109 ALA A N 1
ATOM 887 C CA . ALA A 1 109 ? -21.730 -2.968 26.527 1.00 97.00 109 ALA A CA 1
ATOM 888 C C . ALA A 1 109 ? -23.240 -3.046 26.800 1.00 97.00 109 ALA A C 1
ATOM 890 O O . ALA A 1 109 ? -23.643 -3.102 27.960 1.00 97.00 109 ALA A O 1
ATOM 891 N N . ILE A 1 110 ? -24.067 -3.134 25.751 1.00 96.44 110 ILE A N 1
ATOM 892 C CA . ILE A 1 110 ? -25.527 -3.267 25.887 1.00 96.44 110 ILE A CA 1
ATOM 893 C C . ILE A 1 110 ? -25.885 -4.531 26.677 1.00 96.44 110 ILE A C 1
ATOM 895 O O . ILE A 1 110 ? -26.682 -4.471 27.614 1.00 96.44 110 ILE A O 1
ATOM 899 N N . VAL A 1 111 ? -25.274 -5.671 26.339 1.00 96.56 111 VAL A N 1
ATOM 900 C CA . VAL A 1 111 ? -25.520 -6.941 27.041 1.00 96.56 111 VAL A CA 1
ATOM 901 C C . VAL A 1 111 ? -25.121 -6.841 28.515 1.00 96.56 111 VAL A C 1
ATOM 903 O O . VAL A 1 111 ? -25.886 -7.256 29.386 1.00 96.56 111 VAL A O 1
ATOM 906 N N . ALA A 1 112 ? -23.965 -6.247 28.817 1.00 95.69 112 ALA A N 1
ATOM 907 C CA . ALA A 1 112 ? -23.514 -6.052 30.192 1.00 95.69 112 ALA A CA 1
ATOM 908 C C . ALA A 1 112 ? -24.478 -5.164 30.996 1.00 95.69 112 ALA A C 1
ATOM 910 O O . ALA A 1 112 ? -24.821 -5.502 32.130 1.00 95.69 112 ALA A O 1
ATOM 911 N N . THR A 1 113 ? -24.968 -4.066 30.408 1.00 96.25 113 THR A N 1
ATOM 912 C CA . THR A 1 113 ? -25.961 -3.194 31.050 1.00 96.25 113 THR A CA 1
ATOM 913 C C . THR A 1 113 ? -27.247 -3.950 31.367 1.00 96.25 113 THR A C 1
ATOM 915 O O . THR A 1 113 ? -27.738 -3.848 32.488 1.00 96.25 113 THR A O 1
ATOM 918 N N . LEU A 1 114 ? -27.757 -4.763 30.436 1.00 94.94 114 LEU A N 1
ATOM 919 C CA . LEU A 1 114 ? -28.957 -5.574 30.667 1.00 94.94 114 LEU A CA 1
ATOM 920 C C . LEU A 1 114 ? -28.776 -6.556 31.832 1.00 94.94 114 LEU A C 1
ATOM 922 O O . LEU A 1 114 ? -29.664 -6.675 32.676 1.00 94.94 114 LEU A O 1
ATOM 926 N N . ILE A 1 115 ? -27.620 -7.222 31.912 1.00 94.62 115 ILE A N 1
ATOM 927 C CA . ILE A 1 115 ? -27.305 -8.148 33.009 1.00 94.62 115 ILE A CA 1
ATOM 928 C C . ILE A 1 115 ? -27.269 -7.405 34.349 1.00 94.62 115 ILE A C 1
ATOM 930 O O . ILE A 1 115 ? -27.889 -7.852 35.314 1.00 94.62 115 ILE A O 1
ATOM 934 N N . ILE A 1 116 ? -26.583 -6.260 34.418 1.00 93.94 116 ILE A N 1
ATOM 935 C CA . ILE A 1 116 ? -26.496 -5.455 35.646 1.00 93.94 116 ILE A CA 1
ATOM 936 C C . ILE A 1 116 ? -27.885 -4.976 36.071 1.00 93.94 116 ILE A C 1
ATOM 938 O O . ILE A 1 116 ? -28.240 -5.114 37.241 1.00 93.94 116 ILE A O 1
ATOM 942 N N . SER A 1 117 ? -28.690 -4.464 35.138 1.00 93.00 117 SER A N 1
ATOM 943 C CA . SER A 1 117 ? -30.065 -4.051 35.419 1.00 93.00 117 SER A CA 1
ATOM 944 C C . SER A 1 117 ? -30.908 -5.211 35.946 1.00 93.00 117 SER A C 1
ATOM 946 O O . SER A 1 117 ? -31.642 -5.034 36.914 1.00 93.00 117 SER A O 1
ATOM 948 N N . PHE A 1 118 ? -30.774 -6.413 35.381 1.00 93.38 118 PHE A N 1
ATOM 949 C CA . PHE A 1 118 ? -31.487 -7.592 35.871 1.00 93.38 118 PHE A CA 1
ATOM 950 C C . PHE A 1 118 ? -31.062 -7.988 37.293 1.00 93.38 118 PHE A C 1
ATOM 952 O O . PHE A 1 118 ? -31.913 -8.292 38.131 1.00 93.38 118 PHE A O 1
ATOM 959 N N . ILE A 1 119 ? -29.759 -7.946 37.594 1.00 91.12 119 ILE A N 1
ATOM 960 C CA . ILE A 1 119 ? -29.243 -8.198 38.947 1.00 91.12 119 ILE A CA 1
ATOM 961 C C . ILE A 1 119 ? -29.773 -7.146 39.924 1.00 91.12 119 ILE A C 1
ATOM 963 O O . ILE A 1 119 ? -30.212 -7.509 41.009 1.00 91.12 119 ILE A O 1
ATOM 967 N N . GLN A 1 120 ? -29.783 -5.866 39.547 1.00 87.06 120 GLN A N 1
ATOM 968 C CA . GLN A 1 120 ? -30.304 -4.790 40.394 1.00 87.06 120 GLN A CA 1
ATOM 969 C C . GLN A 1 120 ? -31.800 -4.949 40.679 1.00 87.06 120 GLN A C 1
ATOM 971 O O . GLN A 1 120 ? -32.215 -4.793 41.824 1.00 87.06 120 GLN A O 1
ATOM 976 N N . LEU A 1 121 ? -32.598 -5.311 39.671 1.00 85.69 121 LEU A N 1
ATOM 977 C CA . LEU A 1 121 ? -34.038 -5.531 39.831 1.00 85.69 121 LEU A CA 1
ATOM 978 C C . LEU A 1 121 ? -34.355 -6.721 40.747 1.00 85.69 121 LEU A C 1
ATOM 980 O O . LEU A 1 121 ? -35.311 -6.658 41.513 1.00 85.69 121 LEU A O 1
ATOM 984 N N . ASN A 1 122 ? -33.552 -7.787 40.688 1.00 82.25 122 ASN A N 1
ATOM 985 C CA . ASN A 1 122 ? -33.724 -8.962 41.549 1.00 82.25 122 ASN A CA 1
ATOM 986 C C . ASN A 1 122 ? -33.006 -8.845 42.895 1.00 82.25 122 ASN A C 1
ATOM 988 O O . ASN A 1 122 ? -33.274 -9.627 43.810 1.00 82.25 122 ASN A O 1
ATOM 992 N N . SER A 1 123 ? -32.085 -7.893 43.040 1.00 76.94 123 SER A N 1
ATOM 993 C CA . SER A 1 123 ? -31.469 -7.620 44.326 1.00 76.94 123 SER A CA 1
ATOM 994 C C . SER A 1 123 ? -32.520 -7.000 45.235 1.00 76.94 123 SER A C 1
ATOM 996 O O . SER A 1 123 ? -33.039 -5.914 44.983 1.00 76.94 123 SER A O 1
ATOM 998 N N . SER A 1 124 ? -32.865 -7.714 46.304 1.00 64.38 124 SER A N 1
ATOM 999 C CA . SER A 1 124 ? -33.723 -7.162 47.340 1.00 64.38 124 SER A CA 1
ATOM 1000 C C . SER A 1 124 ? -32.995 -5.974 47.959 1.00 64.38 124 SER A C 1
ATOM 1002 O O . SER A 1 124 ? -32.027 -6.158 48.701 1.00 64.38 124 SER A O 1
ATOM 1004 N N . ILE A 1 125 ? -33.461 -4.757 47.669 1.00 60.94 125 ILE A N 1
ATOM 1005 C CA . ILE A 1 125 ? -33.063 -3.544 48.384 1.00 60.94 125 ILE A CA 1
ATOM 1006 C C . ILE A 1 125 ? -33.636 -3.672 49.798 1.00 60.94 125 ILE A C 1
ATOM 1008 O O . ILE A 1 125 ? -34.701 -3.162 50.135 1.00 60.94 125 ILE A O 1
ATOM 1012 N N . SER A 1 126 ? -32.943 -4.441 50.631 1.00 58.31 126 SER A N 1
ATOM 1013 C CA . SER A 1 126 ? -33.194 -4.500 52.059 1.00 58.31 126 SER A CA 1
ATOM 1014 C C . SER A 1 126 ? -32.611 -3.229 52.652 1.00 58.31 126 SER A C 1
ATOM 1016 O O . SER A 1 126 ? -31.440 -3.200 53.033 1.00 58.31 126 SER A O 1
ATOM 1018 N N . ILE A 1 127 ? -33.424 -2.174 52.726 1.00 60.38 127 ILE A N 1
ATOM 1019 C CA . ILE A 1 127 ? -33.104 -1.011 53.555 1.00 60.38 127 ILE A CA 1
ATOM 1020 C C . ILE A 1 127 ? -32.917 -1.545 54.974 1.00 60.38 127 ILE A C 1
ATOM 1022 O O . ILE A 1 127 ? -33.869 -1.998 55.614 1.00 60.38 127 ILE A O 1
ATOM 1026 N N . GLN A 1 128 ? -31.673 -1.559 55.452 1.00 66.69 128 GLN A N 1
ATOM 1027 C CA . GLN A 1 128 ? -31.405 -1.976 56.819 1.00 66.69 128 GLN A CA 1
ATOM 1028 C C . GLN A 1 128 ? -32.135 -1.009 57.751 1.00 66.69 128 GLN A C 1
ATOM 1030 O O . GLN A 1 128 ? -32.038 0.208 57.591 1.00 66.69 128 GLN A O 1
ATOM 1035 N N . ARG A 1 129 ? -32.859 -1.537 58.748 1.00 66.56 129 ARG A N 1
ATOM 1036 C CA . ARG A 1 129 ? -33.591 -0.708 59.724 1.00 66.56 129 ARG A CA 1
ATOM 1037 C C . ARG A 1 129 ? -32.705 0.359 60.378 1.00 66.56 129 ARG A C 1
ATOM 1039 O O . ARG A 1 129 ? -33.204 1.432 60.682 1.00 66.56 129 ARG A O 1
ATOM 1046 N N . SER A 1 130 ? -31.403 0.105 60.513 1.00 69.31 130 SER A N 1
ATOM 1047 C CA . SER A 1 130 ? -30.405 1.060 61.011 1.00 69.31 130 SER A CA 1
ATOM 1048 C C . SER A 1 130 ? -30.263 2.324 60.147 1.00 69.31 130 SER A C 1
ATOM 1050 O O . SER A 1 130 ? -30.066 3.409 60.688 1.00 69.31 130 SER A O 1
ATOM 1052 N N . GLN A 1 131 ? -30.393 2.213 58.820 1.00 69.31 131 GLN A N 1
ATOM 1053 C CA . GLN A 1 131 ? -30.382 3.355 57.894 1.00 69.31 131 GLN A CA 1
ATOM 1054 C C . GLN A 1 131 ? -31.700 4.135 57.943 1.00 69.31 131 GLN A C 1
ATOM 1056 O O . GLN A 1 131 ? -31.722 5.345 57.745 1.00 69.31 131 GLN A O 1
ATOM 1061 N N . LEU A 1 132 ? -32.805 3.447 58.240 1.00 69.75 132 LEU A N 1
ATOM 1062 C CA . LEU A 1 132 ? -34.094 4.090 58.473 1.00 69.75 132 LEU A CA 1
ATOM 1063 C C . LEU A 1 132 ? -34.087 4.854 59.809 1.00 69.75 132 LEU A C 1
ATOM 1065 O O . LEU A 1 132 ? -34.542 5.991 59.880 1.00 69.75 132 LEU A O 1
ATOM 1069 N N . GLU A 1 133 ? -33.520 4.256 60.860 1.00 73.06 133 GLU A N 1
ATOM 1070 C CA . GLU A 1 133 ? -33.399 4.867 62.187 1.00 73.06 133 GLU A CA 1
ATOM 1071 C C . GLU A 1 133 ? -32.503 6.106 62.199 1.00 73.06 133 GLU A C 1
ATOM 1073 O O . GLU A 1 133 ? -32.807 7.052 62.924 1.00 73.06 133 GLU A O 1
ATOM 1078 N N . SER A 1 134 ? -31.429 6.147 61.405 1.00 70.50 134 SER A N 1
ATOM 1079 C CA . SER A 1 134 ? -30.568 7.332 61.317 1.00 70.50 134 SER A CA 1
ATOM 1080 C C . SER A 1 134 ? -31.276 8.513 60.646 1.00 70.50 134 SER A C 1
ATOM 1082 O O . SER A 1 134 ? -31.155 9.635 61.134 1.00 70.50 134 SER A O 1
ATOM 1084 N N . ILE A 1 135 ? -32.084 8.259 59.611 1.00 69.50 135 ILE A N 1
ATOM 1085 C CA . ILE A 1 135 ? -32.903 9.28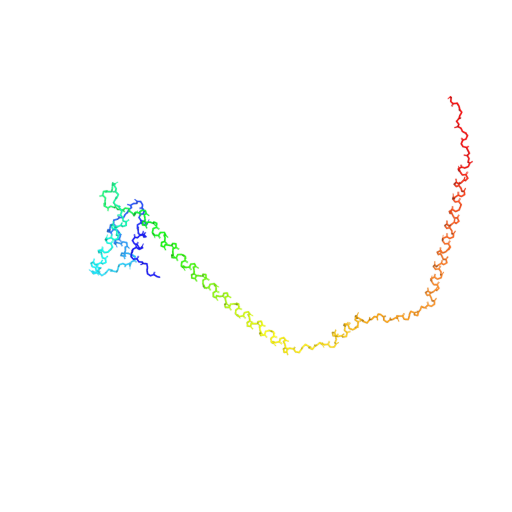0 58.935 1.00 69.50 135 ILE A CA 1
ATOM 1086 C C . ILE A 1 135 ? -34.052 9.757 59.838 1.00 69.50 135 ILE A C 1
ATOM 1088 O O . ILE A 1 135 ? -34.356 10.950 59.889 1.00 69.50 135 ILE A O 1
ATOM 1092 N N . ILE A 1 136 ? -34.683 8.846 60.585 1.00 72.44 136 ILE A N 1
ATOM 1093 C CA . ILE A 1 136 ? -35.745 9.187 61.543 1.00 72.44 136 ILE A CA 1
ATOM 1094 C C . ILE A 1 136 ? -35.174 9.975 62.729 1.00 72.44 136 ILE A C 1
ATOM 1096 O O . ILE A 1 136 ? -35.778 10.966 63.138 1.00 72.44 136 ILE A O 1
ATOM 1100 N N . LYS A 1 137 ? -33.991 9.615 63.247 1.00 68.56 137 LYS A N 1
ATOM 1101 C CA . LYS A 1 137 ? -33.300 10.394 64.290 1.00 68.56 137 LYS A CA 1
ATOM 1102 C C . LYS A 1 137 ? -32.873 11.775 63.800 1.00 68.56 137 LYS A C 1
ATOM 1104 O O . LYS A 1 137 ? -32.978 12.723 64.569 1.00 68.56 137 LYS A O 1
ATOM 1109 N N . SER A 1 138 ? -32.428 11.914 62.549 1.00 65.25 138 SER A N 1
ATOM 1110 C CA . SER A 1 138 ? -32.030 13.218 62.002 1.00 65.25 138 SER A CA 1
ATOM 1111 C C . SER A 1 138 ? -33.211 14.131 61.657 1.00 65.25 138 SER A C 1
ATOM 1113 O O . SER A 1 138 ? -33.035 15.342 61.630 1.00 65.25 138 SER A O 1
ATOM 1115 N N . ASN A 1 139 ? -34.399 13.570 61.397 1.00 58.75 139 ASN A N 1
ATOM 1116 C CA . ASN A 1 139 ? -35.633 14.324 61.122 1.00 58.75 139 ASN A CA 1
ATOM 1117 C C . ASN A 1 139 ? -36.598 14.404 62.313 1.00 58.75 139 ASN A C 1
ATOM 1119 O O . ASN A 1 139 ? -37.685 14.964 62.183 1.00 58.75 139 ASN A O 1
ATOM 1123 N N . SER A 1 140 ? -36.227 13.864 63.475 1.00 57.84 140 SER A N 1
ATOM 1124 C CA . SER A 1 140 ? -36.961 14.130 64.710 1.00 57.84 140 SER A CA 1
ATOM 1125 C C . SER A 1 140 ? -36.834 15.629 65.018 1.00 57.84 140 SER A C 1
ATOM 1127 O O . SER A 1 140 ? -35.711 16.080 65.261 1.00 57.84 140 SER A O 1
ATOM 1129 N N . PRO A 1 141 ? -37.924 16.426 65.003 1.00 55.88 141 PRO A N 1
ATOM 1130 C CA . PRO A 1 141 ? -37.852 17.797 65.497 1.00 55.88 141 PRO A CA 1
ATOM 1131 C C . PRO A 1 141 ? -37.313 17.742 66.930 1.00 55.88 141 PRO A C 1
ATOM 1133 O O . PRO A 1 141 ? -37.665 16.798 67.650 1.00 55.88 141 PRO A O 1
ATOM 1136 N N . PRO A 1 142 ? -36.444 18.680 67.354 1.00 52.19 142 PRO A N 1
ATOM 1137 C CA . PRO A 1 142 ? -35.903 18.638 68.699 1.00 52.19 142 PRO A CA 1
ATOM 1138 C C . PRO A 1 142 ? -37.083 18.575 69.662 1.00 52.19 142 PRO A C 1
ATOM 1140 O O . PRO A 1 142 ? -37.925 19.476 69.682 1.00 52.19 142 PRO A O 1
ATOM 1143 N N . LEU A 1 143 ? -37.168 17.465 70.405 1.00 49.09 143 LEU A N 1
ATOM 1144 C CA . LEU A 1 143 ? -38.036 17.348 71.566 1.00 49.09 143 LEU A CA 1
ATOM 1145 C C . LEU A 1 143 ? -37.835 18.638 72.334 1.00 49.09 143 LEU A C 1
ATOM 1147 O O . LEU A 1 143 ? -36.700 18.928 72.712 1.00 49.09 143 LEU A O 1
ATOM 1151 N N . VAL A 1 144 ? -38.911 19.419 72.469 1.00 48.50 144 VAL A N 1
ATOM 1152 C CA . VAL A 1 144 ? -38.962 20.629 73.282 1.00 48.50 144 VAL A CA 1
ATOM 1153 C C . VAL A 1 144 ? -38.261 20.277 74.583 1.00 48.50 144 VAL A C 1
ATOM 1155 O O . VAL A 1 144 ? -38.814 19.557 75.417 1.00 48.50 144 VAL A O 1
ATOM 1158 N N . GLN A 1 145 ? -36.998 20.693 74.704 1.00 44.47 145 GLN A N 1
ATOM 1159 C CA . GLN A 1 145 ? -36.255 20.547 75.932 1.00 44.47 145 GLN A CA 1
ATOM 1160 C C . GLN A 1 145 ? -37.074 21.361 76.908 1.00 44.47 145 GLN A C 1
ATOM 1162 O O . GLN A 1 145 ? -37.170 22.582 76.803 1.00 44.47 145 GLN A O 1
ATOM 1167 N N . LYS A 1 146 ? -37.748 20.660 77.814 1.00 45.00 146 LYS A N 1
ATOM 1168 C CA . LYS A 1 146 ? -38.277 21.255 79.021 1.00 45.00 146 LYS A CA 1
ATOM 1169 C C . LYS A 1 146 ? -37.034 21.765 79.741 1.00 45.00 146 LYS A C 1
ATOM 1171 O O . LYS A 1 146 ? -36.351 20.998 80.412 1.00 45.00 146 LYS A O 1
ATOM 1176 N N . VAL A 1 147 ? -36.664 23.014 79.462 1.00 47.03 147 VAL A N 1
ATOM 1177 C CA . VAL A 1 147 ? -35.551 23.692 80.111 1.00 47.03 147 VAL A CA 1
ATOM 1178 C C . VAL A 1 147 ? -35.977 23.817 81.562 1.00 47.03 147 VAL A C 1
ATOM 1180 O O . VAL A 1 147 ? -36.733 24.711 81.939 1.00 47.03 147 VAL A O 1
ATOM 1183 N N . THR A 1 148 ? -35.568 22.852 82.375 1.00 48.28 148 THR A N 1
ATOM 1184 C CA . THR A 1 148 ? -35.557 22.997 83.823 1.00 48.28 148 THR A CA 1
ATOM 1185 C C . THR A 1 148 ? -34.463 24.017 84.091 1.00 48.28 148 THR A C 1
ATOM 1187 O O . THR A 1 148 ? -33.295 23.665 84.208 1.00 48.28 148 THR A O 1
ATOM 1190 N N . VAL A 1 149 ? -34.824 25.301 84.037 1.00 50.41 149 VAL A N 1
ATOM 1191 C CA . VAL A 1 149 ? -33.915 26.387 84.390 1.00 50.41 149 VAL A CA 1
ATOM 1192 C C . VAL A 1 149 ? -33.605 26.194 85.869 1.00 50.41 149 VAL A C 1
ATOM 1194 O O . VAL A 1 149 ? -34.472 26.393 86.722 1.00 50.41 149 VAL A O 1
ATOM 1197 N N . GLU A 1 150 ? -32.400 25.724 86.179 1.00 54.97 150 GLU A N 1
ATOM 1198 C CA . GLU A 1 150 ? -31.935 25.666 87.557 1.00 54.97 150 GLU A CA 1
ATOM 1199 C C . GLU A 1 150 ? -31.923 27.091 88.122 1.00 54.97 150 GLU A C 1
ATOM 1201 O O . GLU A 1 150 ? -31.452 28.036 87.485 1.00 54.97 150 GLU A O 1
ATOM 1206 N N . ASN A 1 151 ? -32.459 27.262 89.334 1.00 57.28 151 ASN A N 1
ATOM 1207 C CA . ASN A 1 151 ? -32.582 28.564 89.998 1.00 57.28 151 ASN A CA 1
ATOM 1208 C C . ASN A 1 151 ? -31.239 29.318 90.134 1.00 57.28 151 ASN A C 1
ATOM 1210 O O . ASN A 1 151 ? -31.243 30.536 90.311 1.00 57.28 151 ASN A O 1
ATOM 1214 N N . SER A 1 152 ? -30.103 28.622 90.016 1.00 56.84 152 SER A N 1
ATOM 1215 C CA . SER A 1 152 ? -28.752 29.193 89.959 1.00 56.84 152 SER A CA 1
ATOM 1216 C C . SER A 1 152 ? -28.530 30.073 88.722 1.00 56.84 152 SER A C 1
ATOM 1218 O O . SER A 1 152 ? -28.002 31.174 88.850 1.00 56.84 152 SER A O 1
ATOM 1220 N N . GLN A 1 153 ? -29.019 29.662 87.548 1.00 55.81 153 GLN A N 1
ATOM 1221 C CA . GLN A 1 153 ? -28.876 30.424 86.302 1.00 55.81 153 GLN A CA 1
ATOM 1222 C C . GLN A 1 153 ? -29.751 31.683 86.305 1.00 55.81 153 GLN A C 1
ATOM 1224 O O . GLN A 1 153 ? -29.353 32.730 85.803 1.00 55.81 153 GLN A O 1
ATOM 1229 N N . ILE A 1 154 ? -30.930 31.624 86.937 1.00 62.69 154 ILE A N 1
ATOM 1230 C CA . ILE A 1 154 ? -31.782 32.810 87.127 1.00 62.69 154 ILE A CA 1
ATOM 1231 C C . ILE A 1 154 ? -31.122 33.801 88.093 1.00 62.69 154 ILE A C 1
ATOM 1233 O O . ILE A 1 154 ? -31.252 35.011 87.905 1.00 62.69 154 ILE A O 1
ATOM 1237 N N . ALA A 1 155 ? -30.414 33.314 89.116 1.00 65.81 155 ALA A N 1
ATOM 1238 C CA . ALA A 1 155 ? -29.670 34.172 90.032 1.00 65.81 155 ALA A CA 1
ATOM 1239 C C . ALA A 1 155 ? -28.511 34.885 89.316 1.00 65.81 155 ALA A C 1
ATOM 1241 O O . ALA A 1 155 ? -28.403 36.103 89.451 1.00 65.81 155 ALA A O 1
ATOM 1242 N N . GLU A 1 156 ? -27.739 34.171 88.489 1.00 68.31 156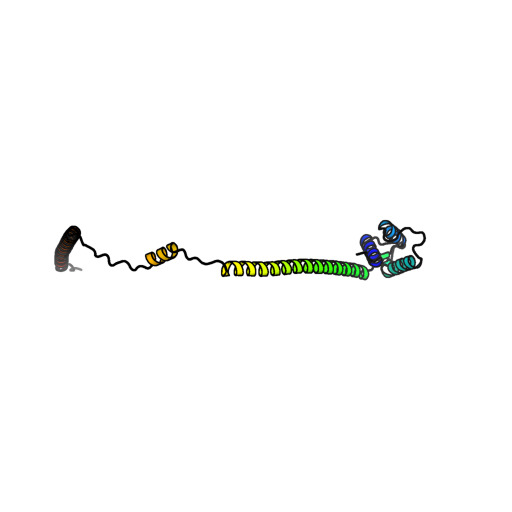 GLU A N 1
ATOM 1243 C CA . GLU A 1 156 ? -26.663 34.756 87.673 1.00 68.31 156 GLU A CA 1
ATOM 1244 C C . GLU A 1 156 ? -27.179 35.768 86.646 1.00 68.31 156 GLU A C 1
ATOM 1246 O O . GLU A 1 156 ? -26.610 36.851 86.491 1.00 68.31 156 GLU A O 1
ATOM 1251 N N . ILE A 1 157 ? -28.299 35.471 85.980 1.00 71.69 157 ILE A N 1
ATOM 1252 C CA . ILE A 1 157 ? -28.922 36.411 85.040 1.00 71.69 157 ILE A CA 1
ATOM 1253 C C . ILE A 1 157 ? -29.433 37.653 85.783 1.00 71.69 157 ILE A C 1
ATOM 1255 O O . ILE A 1 157 ? -29.267 38.769 85.295 1.00 71.69 157 ILE A O 1
ATOM 1259 N N . LYS A 1 158 ? -30.006 37.508 86.985 1.00 72.75 158 LYS A N 1
ATOM 1260 C CA . LYS A 1 158 ? -30.436 38.659 87.799 1.00 72.75 158 LYS A CA 1
ATOM 1261 C C . LYS A 1 158 ? -29.262 39.522 88.254 1.00 72.75 158 LYS A C 1
ATOM 1263 O O . LYS A 1 158 ? -29.388 40.745 88.235 1.00 72.75 158 LYS A O 1
ATOM 1268 N N . THR A 1 159 ? -28.137 38.926 88.647 1.00 76.06 159 THR A N 1
ATOM 1269 C CA . THR A 1 159 ? -26.935 39.695 88.995 1.00 76.06 159 THR A CA 1
ATOM 1270 C C . THR A 1 159 ? -26.357 40.396 87.771 1.00 76.06 159 THR A C 1
ATOM 1272 O O . THR A 1 159 ? -26.108 41.595 87.848 1.00 76.06 159 THR A O 1
ATOM 1275 N N . ALA A 1 160 ? -26.273 39.719 86.622 1.00 74.19 160 ALA A N 1
ATOM 1276 C CA . ALA A 1 160 ? -25.790 40.316 85.377 1.00 74.19 160 ALA A CA 1
ATOM 1277 C C . ALA A 1 160 ? -26.685 41.474 84.894 1.00 74.19 160 ALA A C 1
ATOM 1279 O O . ALA A 1 160 ? -26.185 42.516 84.469 1.00 74.19 160 ALA A O 1
ATOM 1280 N N . ILE A 1 161 ? -28.012 41.341 85.011 1.00 79.94 161 ILE A N 1
ATOM 1281 C CA . ILE A 1 161 ? -28.958 42.419 84.686 1.00 79.94 161 ILE A CA 1
ATOM 1282 C C . ILE A 1 161 ? -28.798 43.597 85.652 1.00 79.94 161 ILE A C 1
ATOM 1284 O O . ILE A 1 161 ? -28.783 44.742 85.206 1.00 79.94 161 ILE A O 1
ATOM 1288 N N . ASN A 1 162 ? -28.645 43.351 86.956 1.00 81.56 162 ASN A N 1
ATOM 1289 C CA . ASN A 1 162 ? -28.462 44.428 87.933 1.00 81.56 162 ASN A CA 1
ATOM 1290 C C . ASN A 1 162 ? -27.124 45.158 87.755 1.00 81.56 162 ASN A C 1
ATOM 1292 O O . ASN A 1 162 ? -27.075 46.382 87.877 1.00 81.56 162 ASN A O 1
ATOM 1296 N N . GLU A 1 163 ? -26.049 44.440 87.432 1.00 81.38 163 GLU A N 1
ATOM 1297 C CA . GLU A 1 163 ? -24.751 45.042 87.113 1.00 81.38 163 GLU A CA 1
ATOM 1298 C C . GLU A 1 163 ? -24.813 45.861 85.821 1.00 81.38 163 GLU A C 1
ATOM 1300 O O . GLU A 1 163 ? -24.307 46.984 85.780 1.00 81.38 163 GLU A O 1
ATOM 1305 N N . SER A 1 164 ? -25.511 45.358 84.799 1.00 76.38 164 SER A N 1
ATOM 13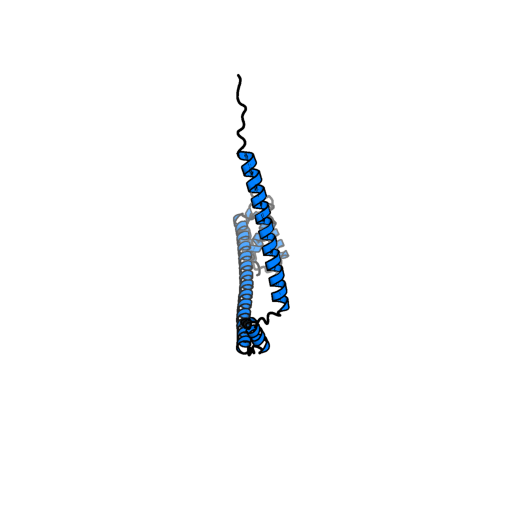06 C CA . SER A 1 164 ? -25.742 46.094 83.554 1.00 76.38 164 SER A CA 1
ATOM 1307 C C . SER A 1 164 ? -26.585 47.355 83.787 1.00 76.38 164 SER A C 1
ATOM 1309 O O . SER A 1 164 ? -26.202 48.441 83.354 1.00 76.38 164 SER A O 1
ATOM 1311 N N . ALA A 1 165 ? -27.672 47.263 84.560 1.00 78.69 165 ALA A N 1
ATOM 1312 C CA . ALA A 1 165 ? -28.512 48.409 84.910 1.00 78.69 165 ALA A CA 1
ATOM 1313 C C . ALA A 1 165 ? -27.741 49.473 85.711 1.00 78.69 165 ALA A C 1
ATOM 1315 O O . ALA A 1 165 ? -27.894 50.672 85.466 1.00 78.69 165 ALA A O 1
ATOM 1316 N N . LYS A 1 166 ? -26.866 49.048 86.632 1.00 80.81 166 LYS A N 1
ATOM 1317 C CA . LYS A 1 166 ? -25.985 49.952 87.378 1.00 80.81 166 LYS A CA 1
ATOM 1318 C C . LYS A 1 166 ? -24.977 50.641 86.455 1.00 80.81 166 LYS A C 1
ATOM 1320 O O . LYS A 1 166 ? -24.840 51.858 86.518 1.00 80.81 166 LYS A O 1
ATOM 1325 N N . SER A 1 167 ? -24.347 49.891 85.548 1.00 78.75 167 SER A N 1
ATOM 1326 C CA . SER A 1 167 ? -23.408 50.436 84.560 1.00 78.75 167 SER A CA 1
ATOM 1327 C C . SER A 1 167 ? -24.067 51.477 83.647 1.00 78.75 167 SER A C 1
ATOM 1329 O O . SER A 1 167 ? -23.511 52.556 83.442 1.00 78.75 167 SER A O 1
ATOM 1331 N N . VAL A 1 168 ? -25.288 51.210 83.170 1.00 79.81 168 VAL A N 1
ATOM 1332 C CA . VAL A 1 168 ? -26.061 52.165 82.360 1.00 79.81 168 VAL A CA 1
ATOM 1333 C C . VAL A 1 168 ? -26.423 53.414 83.171 1.00 79.81 168 VAL A C 1
ATOM 1335 O O . VAL A 1 168 ? -26.257 54.528 82.680 1.00 79.81 168 VAL A O 1
ATOM 1338 N N . SER A 1 169 ? -26.851 53.268 84.430 1.00 76.81 169 SER A N 1
ATOM 1339 C CA . SER A 1 169 ? -27.116 54.418 85.310 1.00 76.81 169 SER A CA 1
ATOM 1340 C C . SER A 1 169 ? -25.867 55.282 85.531 1.00 76.81 169 SER A C 1
ATOM 1342 O O . SER A 1 169 ? -25.961 56.511 85.548 1.00 76.81 169 SER A O 1
ATOM 1344 N N . ASP A 1 170 ? -24.699 54.672 85.717 1.00 80.00 170 ASP A N 1
ATOM 1345 C CA . ASP A 1 170 ? -23.444 55.401 85.924 1.00 80.00 170 ASP A CA 1
ATOM 1346 C C . ASP A 1 170 ? -22.986 56.113 84.632 1.00 80.00 170 ASP A C 1
ATOM 1348 O O . ASP A 1 170 ? -22.488 57.246 84.673 1.00 80.00 170 ASP A O 1
ATOM 1352 N N . GLN A 1 171 ? -23.244 55.518 83.461 1.00 75.69 171 GLN A N 1
ATOM 1353 C CA . GLN A 1 171 ? -23.044 56.172 82.163 1.00 75.69 171 GLN A CA 1
ATOM 1354 C C . GLN A 1 171 ? -23.990 57.360 81.947 1.00 75.69 171 GLN A C 1
ATOM 1356 O O . GLN A 1 171 ? -23.549 58.411 81.479 1.00 75.69 171 GLN A O 1
ATOM 1361 N N . ILE A 1 172 ? -25.263 57.251 82.335 1.00 75.62 172 ILE A N 1
ATOM 1362 C CA . ILE A 1 172 ? -26.214 58.371 82.244 1.00 75.62 172 ILE A CA 1
ATOM 1363 C C . ILE A 1 172 ? -25.758 59.530 83.139 1.00 75.62 172 ILE A C 1
ATOM 1365 O O . ILE A 1 172 ? -25.635 60.654 82.656 1.00 75.62 172 ILE A O 1
ATOM 1369 N N . LYS A 1 173 ? -25.399 59.264 84.403 1.00 77.06 173 LYS A N 1
ATOM 1370 C CA . LYS A 1 173 ? -24.913 60.306 85.330 1.00 77.06 173 LYS A CA 1
ATOM 1371 C C . LYS A 1 173 ? -23.640 60.989 84.833 1.00 77.06 173 LYS A C 1
ATOM 1373 O O . LYS A 1 173 ? -23.517 62.209 84.909 1.00 77.06 173 LYS A O 1
ATOM 1378 N N . SER A 1 174 ? -22.680 60.223 84.315 1.00 73.00 174 SER A N 1
ATOM 1379 C CA . SER A 1 174 ? -21.449 60.802 83.758 1.00 73.00 174 SER A CA 1
ATOM 1380 C C . SER A 1 174 ? -21.714 61.623 82.489 1.00 73.00 174 SER A C 1
ATOM 1382 O O . SER A 1 174 ? -21.079 62.660 82.287 1.00 73.00 174 SER A O 1
ATOM 1384 N N . THR A 1 175 ? -22.700 61.228 81.680 1.00 74.19 175 THR A N 1
ATOM 1385 C CA . THR A 1 175 ? -23.143 61.992 80.507 1.00 74.19 175 THR A CA 1
ATOM 1386 C C . THR A 1 175 ? -23.827 63.296 80.914 1.00 74.19 175 THR A C 1
ATOM 1388 O O . THR A 1 175 ? -23.475 64.344 80.379 1.00 74.19 175 THR A O 1
ATOM 1391 N N . GLU A 1 176 ? -24.718 63.282 81.909 1.00 70.69 176 GLU A N 1
ATOM 1392 C CA . GLU A 1 176 ? -25.350 64.500 82.440 1.00 70.69 176 GLU A CA 1
ATOM 1393 C C . GLU A 1 176 ? -24.312 65.498 82.970 1.00 70.69 176 GLU A C 1
ATOM 1395 O O . GLU A 1 176 ? -24.353 66.680 82.624 1.00 70.69 176 GLU A O 1
ATOM 1400 N N . VAL A 1 177 ? -23.317 65.031 83.735 1.00 69.81 177 VAL A N 1
ATOM 1401 C CA . VAL A 1 177 ? -22.227 65.887 84.239 1.00 69.81 177 VAL A CA 1
ATOM 1402 C C . VAL A 1 177 ? -21.423 66.511 83.092 1.00 69.81 177 VAL A C 1
ATOM 1404 O O . VAL A 1 177 ? -21.042 67.684 83.167 1.00 69.81 177 VAL A O 1
ATOM 1407 N N . ASN A 1 178 ? -21.170 65.760 82.019 1.00 68.25 178 ASN A N 1
ATOM 1408 C CA . ASN A 1 178 ? -20.432 66.256 80.857 1.00 68.25 178 ASN A CA 1
ATOM 1409 C C . ASN A 1 178 ? -21.255 67.245 80.017 1.00 68.25 178 ASN A C 1
ATOM 1411 O O . ASN A 1 178 ? -20.715 68.264 79.580 1.00 68.25 178 ASN A O 1
ATOM 1415 N N . VAL A 1 179 ? -22.560 67.009 79.856 1.00 70.62 179 VAL A N 1
ATOM 1416 C CA . VAL A 1 179 ? -23.475 67.924 79.158 1.00 70.62 179 VAL A CA 1
ATOM 1417 C C . VAL A 1 179 ? -23.593 69.246 79.921 1.00 70.62 179 VAL A C 1
ATOM 1419 O O . VAL A 1 179 ? -23.394 70.304 79.321 1.00 70.62 179 VAL A O 1
ATOM 1422 N N . VAL A 1 180 ? -23.782 69.214 81.246 1.00 67.50 180 VAL A N 1
ATOM 1423 C CA . VAL A 1 180 ? -23.828 70.425 82.089 1.00 67.50 180 VAL A CA 1
ATOM 1424 C C . VAL A 1 180 ? -22.516 71.216 82.014 1.00 67.50 180 VAL A C 1
ATOM 1426 O O . VAL A 1 180 ? -22.541 72.438 81.858 1.00 67.50 180 VAL A O 1
ATOM 1429 N N . LYS A 1 181 ? -21.353 70.547 82.044 1.00 64.06 181 LYS A N 1
ATOM 1430 C CA . LYS A 1 181 ? -20.048 71.213 81.859 1.00 64.06 181 LYS A CA 1
ATOM 1431 C C . LYS A 1 181 ? -19.899 71.852 80.475 1.00 64.06 181 LYS A C 1
ATOM 1433 O O . LYS A 1 181 ? -19.327 72.936 80.374 1.00 64.06 181 LYS A O 1
ATOM 1438 N N . SER A 1 182 ? -20.399 71.205 79.422 1.00 64.31 182 SER A N 1
ATOM 1439 C CA . SER A 1 182 ? -20.318 71.726 78.052 1.00 64.31 182 SER A CA 1
ATOM 1440 C C . SER A 1 182 ? -21.228 72.941 77.821 1.00 64.31 182 SER A C 1
ATOM 1442 O O . SER A 1 182 ? -20.782 73.921 77.228 1.00 64.31 182 SER A O 1
ATOM 1444 N N . LEU A 1 183 ? -22.440 72.936 78.390 1.00 61.34 183 LEU A N 1
ATOM 1445 C CA . LEU A 1 183 ? -23.380 74.063 78.350 1.00 61.34 183 LEU A CA 1
ATOM 1446 C C . LEU A 1 183 ? -22.860 75.271 79.140 1.00 61.34 183 LEU A C 1
ATOM 1448 O O . LEU A 1 183 ? -22.984 76.406 78.691 1.00 61.34 183 LEU A O 1
ATOM 1452 N N . ASN A 1 184 ? -22.198 75.050 80.280 1.00 58.78 184 ASN A N 1
ATOM 1453 C CA . ASN A 1 184 ? -21.614 76.145 81.061 1.00 58.78 184 ASN A CA 1
ATOM 1454 C C . ASN A 1 184 ? -20.407 76.801 80.351 1.00 58.78 184 ASN A C 1
ATOM 1456 O O . ASN A 1 184 ? -20.094 77.964 80.589 1.00 58.78 184 ASN A O 1
ATOM 1460 N N . LYS A 1 185 ? -19.743 76.075 79.437 1.00 59.44 185 LYS A N 1
ATOM 1461 C CA . LYS A 1 185 ? -18.631 76.590 78.621 1.00 59.44 185 LYS A CA 1
ATOM 1462 C C . LYS A 1 185 ? -19.105 77.375 77.388 1.00 59.44 185 LYS A C 1
ATOM 1464 O O . LYS A 1 185 ? -18.374 78.245 76.927 1.00 59.44 185 LYS A O 1
ATOM 1469 N N . SER A 1 186 ? -20.310 77.112 76.872 1.00 59.62 186 SER A N 1
ATOM 1470 C CA . SER A 1 186 ? -20.880 77.826 75.715 1.00 59.62 186 SER A CA 1
ATOM 1471 C C . SER A 1 186 ? -21.633 79.115 76.069 1.00 59.62 186 SER A C 1
ATOM 1473 O O . SER A 1 186 ? -21.963 79.878 75.168 1.00 59.62 186 SER A O 1
ATOM 1475 N N . ILE A 1 187 ? -21.922 79.362 77.354 1.00 56.06 187 ILE A N 1
ATOM 1476 C CA . ILE A 1 187 ? -22.694 80.533 77.820 1.00 56.06 187 ILE A CA 1
ATOM 1477 C C . ILE A 1 187 ? -21.789 81.705 78.248 1.00 56.06 187 ILE A C 1
ATOM 1479 O O . ILE A 1 187 ? -22.293 82.789 78.515 1.00 56.06 187 ILE A O 1
ATOM 1483 N N . GLN A 1 188 ? -20.456 81.567 78.256 1.00 51.03 188 GLN A N 1
ATOM 1484 C CA . GLN A 1 188 ? -19.587 82.742 78.407 1.00 51.03 188 GLN A CA 1
ATOM 1485 C C . GLN A 1 188 ? -19.509 83.516 77.078 1.00 51.03 188 GLN A C 1
ATOM 1487 O O . GLN A 1 188 ? -18.900 83.014 76.129 1.00 51.03 188 GLN A O 1
ATOM 1492 N N . PRO A 1 189 ? -20.089 84.729 76.969 1.00 53.03 189 PRO A N 1
ATOM 1493 C CA . PRO A 1 189 ? -19.912 85.553 75.786 1.00 53.03 189 PRO A CA 1
ATOM 1494 C C . PRO A 1 189 ? -18.444 85.966 75.672 1.00 53.03 189 PRO A C 1
ATOM 1496 O O . PRO A 1 189 ? -17.854 86.545 76.587 1.00 53.03 189 PRO A O 1
ATOM 1499 N N . ASN A 1 190 ? -17.869 85.659 74.512 1.00 49.84 190 ASN A N 1
ATOM 1500 C CA . ASN A 1 190 ? -16.544 86.073 74.085 1.00 49.84 190 ASN A CA 1
ATOM 1501 C C . ASN A 1 190 ? -16.537 87.598 73.870 1.00 49.84 190 ASN A C 1
ATOM 1503 O O . ASN A 1 190 ? -16.732 88.094 72.763 1.00 49.84 190 ASN A O 1
ATOM 1507 N N . ALA A 1 191 ? -16.379 88.358 74.951 1.00 58.00 191 ALA A N 1
ATOM 1508 C CA . ALA A 1 191 ? -16.150 89.792 74.896 1.00 58.00 191 ALA A CA 1
ATOM 1509 C C . ALA A 1 191 ? -14.692 90.044 74.491 1.00 58.00 191 ALA A C 1
ATOM 1511 O O . ALA A 1 191 ? -13.828 90.142 75.360 1.00 58.00 191 ALA A O 1
ATOM 1512 N N . LYS A 1 192 ? -14.416 90.108 73.180 1.00 53.03 192 LYS A N 1
ATOM 1513 C CA . LYS A 1 192 ? -13.238 90.784 72.600 1.00 53.03 192 LYS A CA 1
ATOM 1514 C C . LYS A 1 192 ? -13.311 90.830 71.067 1.00 53.03 192 LYS A C 1
ATOM 1516 O O . LYS A 1 192 ? -12.834 89.934 70.383 1.00 53.03 192 LYS A O 1
ATOM 1521 N N . ALA A 1 193 ? -13.879 91.915 70.550 1.00 46.38 193 ALA A N 1
ATOM 1522 C CA . ALA A 1 193 ? -13.500 92.513 69.271 1.00 46.38 193 ALA A CA 1
ATOM 1523 C C . ALA A 1 193 ? -13.768 94.025 69.378 1.00 46.38 193 ALA A C 1
ATOM 1525 O O . ALA A 1 193 ? -14.898 94.481 69.244 1.00 46.38 193 ALA A O 1
ATOM 1526 N N . SER A 1 194 ? -12.729 94.771 69.748 1.00 44.22 194 SER A N 1
ATOM 1527 C CA . SER A 1 194 ? -12.652 96.233 69.764 1.00 44.22 194 SER A CA 1
ATOM 1528 C C . SER A 1 194 ? -11.234 96.595 69.327 1.00 44.22 194 SER A C 1
ATOM 1530 O O . SER A 1 194 ? -10.295 96.009 69.873 1.00 44.22 194 SER A O 1
ATOM 1532 N N . ALA A 1 195 ? -11.150 97.556 68.403 1.00 44.09 195 ALA A N 1
ATOM 1533 C CA . ALA A 1 195 ? -9.969 98.148 67.762 1.00 44.09 195 ALA A CA 1
ATOM 1534 C C . ALA A 1 195 ? -9.270 97.220 66.743 1.00 44.09 195 ALA A C 1
ATOM 1536 O O . ALA A 1 195 ? -8.952 96.078 67.061 1.00 44.09 195 ALA A O 1
ATOM 1537 N N . ASP A 1 196 ? -9.073 97.602 65.481 1.00 41.00 196 ASP A N 1
ATOM 1538 C CA . ASP A 1 196 ? -8.914 98.949 64.899 1.00 41.00 196 ASP A CA 1
ATOM 1539 C C . ASP A 1 196 ? -9.916 99.291 63.782 1.00 41.00 196 ASP A C 1
ATOM 1541 O O . ASP A 1 196 ? -10.315 98.375 63.023 1.00 41.00 196 ASP A O 1
#

Secondary structure (DSSP, 8-state):
-PPPHHHHHHHHHHHHTTT-B-HHHHHHHHHHTTSS---S---HHHHHHHHHHHHHHEEEPTT-TT--EEEPHHHHHHHHHHHHHHHHHHHHHHHHHHHHHHHHHHHHHHHHHHHHHHHHHHS-----HHHHHHHHHHHS----------HHHHHHHHHHHHHHHHHHHHHHHHHHHHHHHHHHHHSS--------

Radius of gyration: 55.03 Å; chains: 1; bounding box: 62×120×119 Å

Organism: NCBI:txid86304

pLDDT: mean 78.85, std 16.02, range [41.0, 97.0]